Protein AF-A0A0K2RHZ0-F1 (afdb_monomer_lite)

Radius of gyration: 23.03 Å; chains: 1; bounding box: 57×72×44 Å

Secondary structure (DSSP, 8-state):
-PPPHHHHHHHIIIIIHHHHHHHTB-TTTSSB--EE-TTS-EEE--EEHHHHHHHHHHHHHHHHHHHTTSS-S-HHHHHHHHHHHHHHIIIIIBPSSS-B-SEE-TT--B---STTS-S---HHHHHHHHHHHTTSBTBSSSSSTTTTTS-------PPPPPP---------PPPPPP---PPPPP-----S----S------

Sequence (203 aa):
MSATGSEIRDQLLKGVLPWWLENGVDRENGGVFTCFSNAGRLLSNEKYTWSQGRWAWLCSRIAFDSGDGIIAENPQLWAALSIETARFIQEHAILDGSVTAYRTSAEGQALPSGPQGEIAVSVLADLFAAWAWRVQPGFPKRLAANVTSGSNQPMRFSPTPKKESRPEGSVRALPRPRRIQGRGRADAAPECGRPTPFGLRLC

Structure (mmCIF, N/CA/C/O backbone):
data_AF-A0A0K2RHZ0-F1
#
_entry.id   AF-A0A0K2RHZ0-F1
#
loop_
_atom_site.group_PDB
_atom_site.id
_atom_site.type_symbol
_atom_site.label_atom_id
_atom_site.label_alt_id
_atom_site.label_comp_id
_atom_site.label_asym_id
_atom_site.label_entity_id
_atom_site.label_seq_id
_atom_site.pdbx_PDB_ins_code
_atom_site.Cartn_x
_atom_site.Cartn_y
_atom_site.Cartn_z
_atom_site.occupancy
_atom_site.B_iso_or_equiv
_atom_site.auth_seq_id
_atom_site.auth_comp_id
_atom_site.auth_asym_id
_atom_site.auth_atom_id
_atom_site.pdbx_PDB_model_num
ATOM 1 N N . MET A 1 1 ? 9.702 27.304 -14.062 1.00 52.06 1 MET A N 1
ATOM 2 C CA . MET A 1 1 ? 10.192 26.251 -14.973 1.00 52.06 1 MET A CA 1
ATOM 3 C C . MET A 1 1 ? 9.238 25.083 -14.811 1.00 52.06 1 MET A C 1
ATOM 5 O O . MET A 1 1 ? 9.154 24.560 -13.708 1.00 52.06 1 MET A O 1
ATOM 9 N N . SER A 1 2 ? 8.425 24.787 -15.823 1.00 67.31 2 SER A N 1
ATOM 10 C CA . SER A 1 2 ? 7.530 23.623 -15.825 1.00 67.31 2 SER A CA 1
ATOM 11 C C . SER A 1 2 ? 8.330 22.395 -16.246 1.00 67.31 2 SER A C 1
ATOM 13 O O . SER A 1 2 ? 9.013 22.460 -17.266 1.00 67.31 2 SER A O 1
ATOM 15 N N . ALA A 1 3 ? 8.256 21.309 -15.478 1.00 69.75 3 ALA A N 1
ATOM 16 C CA . ALA A 1 3 ? 8.828 20.037 -15.899 1.00 69.75 3 ALA A CA 1
ATOM 17 C C . ALA A 1 3 ? 8.121 19.552 -17.176 1.00 69.75 3 ALA A C 1
ATOM 19 O O . ALA A 1 3 ? 6.901 19.677 -17.307 1.00 69.75 3 ALA A O 1
ATOM 20 N N . THR A 1 4 ? 8.885 19.031 -18.127 1.00 84.06 4 THR A N 1
ATOM 21 C CA . THR A 1 4 ? 8.356 18.387 -19.331 1.00 84.06 4 THR A CA 1
ATOM 22 C C . THR A 1 4 ? 7.719 17.038 -18.973 1.00 84.06 4 THR A C 1
ATOM 24 O O . THR A 1 4 ? 8.043 16.432 -17.950 1.00 84.06 4 THR A O 1
ATOM 27 N N . GLY A 1 5 ? 6.821 16.520 -19.819 1.00 79.88 5 GLY A N 1
ATOM 28 C CA . GLY A 1 5 ? 6.184 15.215 -19.575 1.00 79.88 5 GLY A CA 1
ATOM 29 C C . GLY A 1 5 ? 7.183 14.051 -19.449 1.00 79.88 5 GLY A C 1
ATOM 30 O O . GLY A 1 5 ? 6.950 13.123 -18.678 1.00 79.88 5 GLY A O 1
ATOM 31 N N . SER A 1 6 ? 8.324 14.138 -20.143 1.00 82.94 6 SER A N 1
ATOM 32 C CA . SER A 1 6 ? 9.428 13.172 -20.044 1.00 82.94 6 SER A CA 1
ATOM 33 C C . SER A 1 6 ? 10.090 13.191 -18.660 1.00 82.94 6 SER A C 1
ATOM 35 O O . SER A 1 6 ? 10.293 12.143 -18.051 1.00 82.94 6 SER A O 1
ATOM 37 N N . GLU A 1 7 ? 10.340 14.382 -18.108 1.00 88.44 7 GLU A N 1
ATOM 38 C CA . GLU A 1 7 ? 10.961 14.539 -16.786 1.00 88.44 7 GLU A CA 1
ATOM 39 C C . GLU A 1 7 ? 10.069 13.996 -15.662 1.00 88.44 7 GLU A C 1
ATOM 41 O O . GLU A 1 7 ? 10.569 13.366 -14.732 1.00 88.44 7 GLU A O 1
ATOM 46 N N . ILE A 1 8 ? 8.747 14.186 -15.754 1.00 91.00 8 ILE A N 1
ATOM 47 C CA . ILE A 1 8 ? 7.789 13.648 -14.772 1.00 91.00 8 ILE A CA 1
ATOM 48 C C . ILE A 1 8 ? 7.770 12.118 -14.822 1.00 91.00 8 ILE A C 1
ATOM 50 O O . ILE A 1 8 ? 7.787 11.462 -13.780 1.00 91.00 8 ILE A O 1
ATOM 54 N N . ARG A 1 9 ? 7.765 11.541 -16.029 1.00 90.50 9 ARG A N 1
ATOM 55 C CA . ARG A 1 9 ? 7.805 10.087 -16.216 1.00 90.50 9 ARG A CA 1
ATOM 56 C C . ARG A 1 9 ? 9.087 9.485 -15.643 1.00 90.50 9 ARG A C 1
ATOM 58 O O . ARG A 1 9 ? 9.023 8.486 -14.933 1.00 90.50 9 ARG A O 1
ATOM 65 N N . ASP A 1 10 ? 10.230 10.105 -15.905 1.00 93.12 10 ASP A N 1
ATOM 66 C CA . ASP A 1 10 ? 11.512 9.649 -15.373 1.00 93.12 10 ASP A CA 1
ATOM 67 C C . ASP A 1 10 ? 11.574 9.756 -13.847 1.00 93.12 10 ASP A C 1
ATOM 69 O O . ASP A 1 10 ? 12.028 8.822 -13.191 1.00 93.12 10 ASP A O 1
ATOM 73 N N . GLN A 1 11 ? 11.069 10.845 -13.260 1.00 94.38 11 GLN A N 1
ATOM 74 C CA . GLN A 1 11 ? 10.981 10.975 -11.802 1.00 94.38 11 GLN A CA 1
ATOM 75 C C . GLN A 1 11 ? 10.074 9.911 -11.180 1.00 94.38 11 GLN A C 1
ATOM 77 O O . GLN A 1 11 ? 10.406 9.373 -10.123 1.00 94.38 11 GLN A O 1
ATOM 82 N N . LEU A 1 12 ? 8.955 9.584 -11.831 1.00 94.56 12 LEU A N 1
ATOM 83 C CA . LEU A 1 12 ? 8.056 8.528 -11.378 1.00 94.56 12 LEU A CA 1
ATOM 84 C C . LEU A 1 12 ? 8.767 7.168 -11.358 1.00 94.56 12 LEU A C 1
ATOM 86 O O . LEU A 1 12 ? 8.821 6.531 -10.309 1.00 94.56 12 LEU A O 1
ATOM 90 N N . LEU A 1 13 ? 9.334 6.754 -12.496 1.00 95.19 13 LEU A N 1
ATOM 91 C CA . LEU A 1 13 ? 9.889 5.408 -12.684 1.00 95.19 13 LEU A CA 1
ATOM 92 C C . LEU A 1 13 ? 11.252 5.215 -12.007 1.00 95.19 13 LEU A C 1
ATOM 94 O O . LEU A 1 13 ? 11.556 4.135 -11.521 1.00 95.19 13 LEU A O 1
ATOM 98 N N . LYS A 1 14 ? 12.091 6.254 -11.961 1.00 95.25 14 LYS A N 1
ATOM 99 C CA . LYS A 1 14 ? 13.466 6.157 -11.435 1.00 95.25 14 LYS A CA 1
ATOM 100 C C . LYS A 1 14 ? 13.604 6.680 -10.006 1.00 95.25 14 LYS A C 1
ATOM 102 O O . LYS A 1 14 ? 14.663 6.521 -9.408 1.00 95.25 14 LYS A O 1
ATOM 107 N N . GLY A 1 15 ? 12.572 7.334 -9.470 1.00 95.44 15 GLY A N 1
ATOM 108 C CA . GLY A 1 15 ? 12.603 7.956 -8.146 1.00 95.44 15 GLY A CA 1
ATOM 109 C C . GLY A 1 15 ? 11.448 7.514 -7.260 1.00 95.44 15 GLY A C 1
ATOM 110 O O . GLY A 1 15 ? 11.661 6.829 -6.264 1.00 95.44 15 GLY A O 1
ATOM 111 N N . VAL A 1 16 ? 10.223 7.902 -7.619 1.00 96.31 16 VAL A N 1
ATOM 112 C CA . VAL A 1 16 ? 9.047 7.738 -6.752 1.00 96.31 16 VAL A CA 1
ATOM 113 C C . VAL A 1 16 ? 8.698 6.265 -6.538 1.00 96.31 16 VAL A C 1
ATOM 115 O O . VAL A 1 16 ? 8.628 5.832 -5.390 1.00 96.31 16 VAL A O 1
ATOM 118 N N . LEU A 1 17 ? 8.492 5.484 -7.604 1.00 96.88 17 LEU A N 1
ATOM 119 C CA . LEU A 1 17 ? 8.094 4.077 -7.470 1.00 96.88 17 LEU A CA 1
ATOM 120 C C . LEU A 1 17 ? 9.164 3.216 -6.777 1.00 96.88 17 LEU A C 1
ATOM 122 O O . LEU A 1 17 ? 8.798 2.511 -5.832 1.00 96.88 17 LEU A O 1
ATOM 126 N N . PRO A 1 18 ? 10.464 3.301 -7.137 1.00 97.44 18 PRO A N 1
ATOM 127 C CA . PRO A 1 18 ? 11.508 2.556 -6.434 1.00 97.44 18 PRO A CA 1
ATOM 128 C C . PRO A 1 18 ? 11.550 2.868 -4.938 1.00 97.44 18 PRO A C 1
ATOM 130 O O . PRO A 1 18 ? 11.660 1.955 -4.122 1.00 97.44 18 PRO A O 1
ATOM 133 N N . TRP A 1 19 ? 11.385 4.141 -4.563 1.00 97.88 19 TRP A N 1
ATOM 134 C CA . TRP A 1 19 ? 11.379 4.537 -3.159 1.00 97.88 19 TRP A CA 1
ATOM 135 C C . TRP A 1 19 ? 10.219 3.898 -2.381 1.00 97.88 19 TRP A C 1
ATOM 137 O O . TRP A 1 19 ? 10.432 3.393 -1.277 1.00 97.88 19 TRP A O 1
ATOM 147 N N . TRP A 1 20 ? 9.011 3.864 -2.957 1.00 98.19 20 TRP A N 1
ATOM 148 C CA . TRP A 1 20 ? 7.852 3.221 -2.327 1.00 98.19 20 TRP A CA 1
ATOM 149 C C . TRP A 1 20 ? 7.999 1.699 -2.232 1.00 98.19 20 TRP A C 1
ATOM 151 O O . TRP A 1 20 ? 7.619 1.123 -1.213 1.00 98.19 20 TRP A O 1
ATOM 161 N N . LEU A 1 21 ? 8.582 1.048 -3.242 1.00 97.69 21 LEU A N 1
ATOM 162 C CA . LEU A 1 21 ? 8.891 -0.384 -3.187 1.00 97.69 21 LEU A CA 1
ATOM 163 C C . LEU A 1 21 ? 9.903 -0.709 -2.083 1.00 97.69 21 LEU A C 1
ATOM 165 O O . LEU A 1 21 ? 9.783 -1.735 -1.415 1.00 97.69 21 LEU A O 1
ATOM 169 N N . GLU A 1 22 ? 10.910 0.139 -1.892 1.00 97.31 22 GLU A N 1
ATOM 170 C CA . GLU A 1 22 ? 11.944 -0.073 -0.881 1.00 97.31 22 GLU A CA 1
ATOM 171 C C . GLU A 1 22 ? 11.426 0.196 0.537 1.00 97.31 22 GLU A C 1
ATOM 173 O O . GLU A 1 22 ? 11.639 -0.629 1.424 1.00 97.31 22 GLU A O 1
ATOM 178 N N . ASN A 1 23 ? 10.712 1.308 0.737 1.00 97.62 23 ASN A N 1
ATOM 179 C CA . ASN A 1 23 ? 10.401 1.831 2.071 1.00 97.62 23 ASN A CA 1
ATOM 180 C C . ASN A 1 23 ? 8.947 1.612 2.499 1.00 97.62 23 ASN A C 1
ATOM 182 O O . ASN A 1 23 ? 8.682 1.431 3.683 1.00 97.62 23 ASN A O 1
ATOM 186 N N . GLY A 1 24 ? 8.000 1.682 1.561 1.00 97.44 24 GLY A N 1
ATOM 187 C CA . GLY A 1 24 ? 6.572 1.715 1.871 1.00 97.44 24 GLY A CA 1
ATOM 188 C C . GLY A 1 24 ? 5.937 0.340 2.034 1.00 97.44 24 GLY 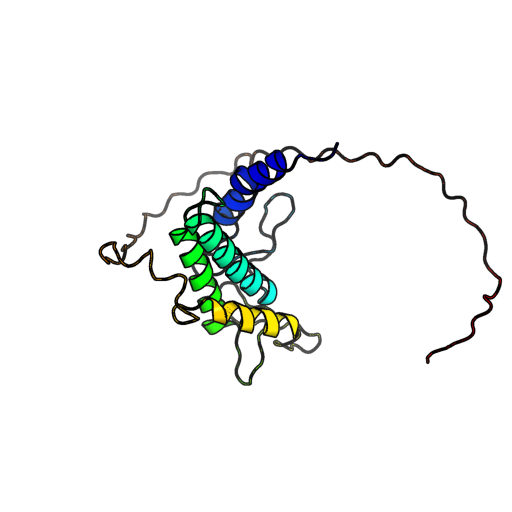A C 1
ATOM 189 O O . GLY A 1 24 ? 5.047 0.187 2.861 1.00 97.44 24 GLY A O 1
ATOM 190 N N . VAL A 1 25 ? 6.359 -0.654 1.253 1.00 98.19 25 VAL A N 1
ATOM 191 C CA . VAL A 1 25 ? 5.743 -1.990 1.266 1.00 98.19 25 VAL A CA 1
ATOM 192 C C . VAL A 1 25 ? 6.013 -2.703 2.590 1.00 98.19 25 VAL A C 1
ATOM 194 O O . VAL A 1 25 ? 7.169 -2.944 2.943 1.00 98.19 25 VAL A O 1
ATOM 197 N N . ASP A 1 26 ? 4.944 -3.116 3.273 1.00 98.06 26 ASP A N 1
ATOM 198 C CA . ASP A 1 26 ? 5.049 -4.028 4.407 1.00 98.06 26 ASP A CA 1
ATOM 199 C C . ASP A 1 26 ? 5.103 -5.467 3.886 1.00 98.06 26 ASP A C 1
ATOM 201 O O . ASP A 1 26 ? 4.092 -6.052 3.503 1.00 98.06 26 ASP A O 1
ATOM 205 N N . ARG A 1 27 ? 6.312 -6.030 3.851 1.00 95.56 27 ARG A N 1
ATOM 206 C CA . ARG A 1 27 ? 6.555 -7.404 3.386 1.00 95.56 27 ARG A CA 1
ATOM 207 C C . ARG A 1 27 ? 6.249 -8.466 4.441 1.00 95.56 27 ARG A C 1
ATOM 209 O O . ARG A 1 27 ? 6.262 -9.645 4.108 1.00 95.56 27 ARG A O 1
ATOM 216 N N . GLU A 1 28 ? 6.047 -8.068 5.693 1.00 96.31 28 GLU A N 1
ATOM 217 C CA . GLU A 1 28 ? 5.793 -8.988 6.800 1.00 96.31 28 GLU A CA 1
ATOM 218 C C . GLU A 1 28 ? 4.298 -9.266 6.934 1.00 96.31 28 GLU A C 1
ATOM 220 O O . GLU A 1 28 ? 3.889 -10.424 6.920 1.00 96.31 28 GLU A O 1
ATOM 225 N N . ASN A 1 29 ? 3.484 -8.208 6.983 1.00 96.88 29 ASN A N 1
ATOM 226 C CA . ASN A 1 29 ? 2.036 -8.329 7.182 1.00 96.88 29 ASN A CA 1
ATOM 227 C C . ASN A 1 29 ? 1.219 -8.036 5.912 1.00 96.88 29 ASN A C 1
ATOM 229 O O . ASN A 1 29 ? 0.002 -8.185 5.917 1.00 96.88 29 ASN A O 1
ATOM 233 N N . GLY A 1 30 ? 1.854 -7.584 4.827 1.00 95.62 30 GLY A N 1
ATOM 234 C CA . GLY A 1 30 ? 1.161 -7.113 3.629 1.00 95.62 30 GLY A CA 1
ATOM 235 C C . GLY A 1 30 ? 0.640 -5.677 3.756 1.00 95.62 30 GLY A C 1
ATOM 236 O O . GLY A 1 30 ? 0.549 -5.092 4.840 1.00 95.62 30 GLY A O 1
ATOM 237 N N . GLY A 1 31 ? 0.292 -5.082 2.615 1.00 97.00 31 GLY A N 1
ATOM 238 C CA . GLY A 1 31 ? -0.117 -3.681 2.530 1.00 97.00 31 GLY A CA 1
ATOM 239 C C . GLY A 1 31 ? 1.058 -2.701 2.464 1.00 97.00 31 GLY A C 1
ATOM 240 O O . GLY A 1 31 ? 2.168 -3.039 2.048 1.00 97.00 31 GLY A O 1
ATOM 241 N N . VAL A 1 32 ? 0.797 -1.445 2.826 1.00 98.50 32 VAL A N 1
ATOM 242 C CA . VAL A 1 32 ? 1.753 -0.338 2.693 1.00 98.50 32 VAL A CA 1
ATOM 243 C C . VAL A 1 32 ? 1.722 0.583 3.911 1.00 98.50 32 VAL A C 1
ATOM 245 O O . VAL A 1 32 ? 0.660 0.961 4.406 1.00 98.50 32 VAL A O 1
ATOM 248 N N . PHE A 1 33 ? 2.885 1.010 4.381 1.00 98.50 33 PHE A N 1
ATOM 249 C CA . PHE A 1 33 ? 3.003 2.125 5.309 1.00 98.50 33 PHE A CA 1
ATOM 250 C C . PHE A 1 33 ? 2.943 3.433 4.537 1.00 98.50 33 PHE A C 1
ATOM 252 O O . PHE A 1 33 ? 3.604 3.576 3.519 1.00 98.50 33 PHE A O 1
ATOM 259 N N . THR A 1 34 ? 2.166 4.409 5.004 1.00 97.56 34 THR A N 1
ATOM 260 C CA . THR A 1 34 ? 2.024 5.695 4.291 1.00 97.56 34 THR A CA 1
ATOM 261 C C . THR A 1 34 ? 2.460 6.906 5.099 1.00 97.56 34 THR A C 1
ATOM 263 O O . THR A 1 34 ? 2.624 7.990 4.544 1.00 97.56 34 THR A O 1
ATOM 266 N N . CYS A 1 35 ? 2.641 6.755 6.408 1.00 97.19 35 CYS A N 1
ATOM 267 C CA . CYS A 1 35 ? 2.936 7.865 7.305 1.00 97.19 35 CYS A CA 1
ATOM 268 C C . CYS A 1 35 ? 4.438 8.156 7.335 1.00 97.19 35 CYS A C 1
ATOM 270 O O . CYS A 1 35 ? 5.102 7.916 8.338 1.00 97.19 35 CYS A O 1
ATOM 272 N N . PHE A 1 36 ? 4.971 8.692 6.239 1.00 97.94 36 PHE A N 1
ATOM 273 C CA . PHE A 1 36 ? 6.356 9.149 6.156 1.00 97.94 36 PHE A CA 1
ATOM 274 C C . PHE A 1 36 ? 6.463 10.666 6.274 1.00 97.94 36 PHE A C 1
ATOM 276 O O . PHE A 1 36 ? 5.633 11.421 5.773 1.00 97.94 36 PHE A O 1
ATOM 283 N N . SER A 1 37 ? 7.537 11.121 6.909 1.00 96.94 37 SER A N 1
ATOM 284 C CA . SER A 1 37 ? 7.971 12.513 6.801 1.00 96.94 37 SER A CA 1
ATOM 285 C C . SER A 1 37 ? 8.546 12.804 5.410 1.00 96.94 37 SER A C 1
ATOM 287 O O . SER A 1 37 ? 9.012 11.904 4.715 1.00 96.94 37 SER A O 1
ATOM 289 N N . ASN A 1 38 ? 8.649 14.086 5.049 1.00 94.25 38 ASN A N 1
ATOM 290 C CA . ASN A 1 38 ? 9.320 14.511 3.810 1.00 94.25 38 ASN A CA 1
ATOM 291 C C . ASN A 1 38 ? 10.825 14.177 3.772 1.00 94.25 38 ASN A C 1
ATOM 293 O O . ASN A 1 38 ? 11.447 14.281 2.719 1.00 94.25 38 ASN A O 1
ATOM 297 N N . ALA A 1 39 ? 11.418 13.798 4.909 1.00 95.3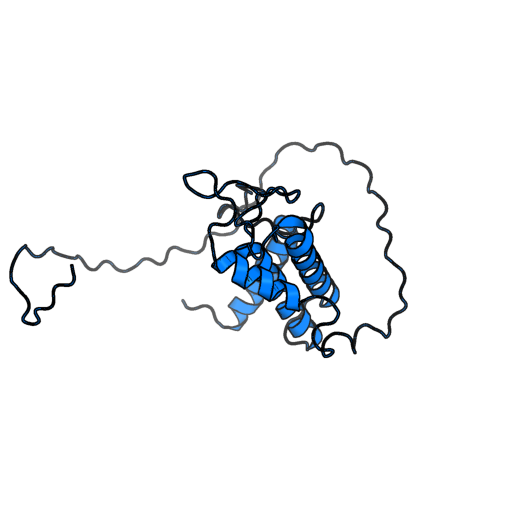8 39 ALA A N 1
ATOM 298 C CA . ALA A 1 39 ? 12.787 13.290 4.986 1.00 95.38 39 ALA A CA 1
ATOM 299 C C . ALA A 1 39 ? 12.871 11.762 4.783 1.00 95.38 39 ALA A C 1
ATOM 301 O O . ALA A 1 39 ? 13.954 11.198 4.889 1.00 95.38 39 ALA A O 1
ATOM 302 N N . GLY A 1 40 ? 11.744 11.087 4.538 1.00 94.31 40 GLY A N 1
ATOM 303 C CA . GLY A 1 40 ? 11.667 9.637 4.350 1.00 94.31 40 GLY A CA 1
ATOM 304 C C . GLY A 1 40 ? 11.610 8.821 5.644 1.00 94.31 40 GLY A C 1
ATOM 305 O O . GLY A 1 40 ? 11.543 7.600 5.591 1.00 94.31 40 GLY A O 1
ATOM 306 N N . ARG A 1 41 ? 11.601 9.460 6.822 1.00 96.69 41 ARG A N 1
ATOM 307 C CA . ARG A 1 41 ? 11.449 8.762 8.111 1.00 96.69 41 ARG A CA 1
ATOM 308 C C . ARG A 1 41 ? 10.002 8.312 8.323 1.00 96.69 41 ARG A C 1
ATOM 310 O O . ARG A 1 41 ? 9.110 9.159 8.236 1.00 96.69 41 ARG A O 1
ATOM 317 N N . LEU A 1 42 ? 9.797 7.039 8.668 1.00 97.31 42 LEU A N 1
ATOM 318 C CA . LEU A 1 42 ? 8.502 6.491 9.081 1.00 97.31 42 LEU A CA 1
ATOM 319 C C . LEU A 1 42 ? 8.065 7.107 10.420 1.00 97.31 42 LEU A C 1
ATOM 321 O O . LEU A 1 42 ? 8.825 7.115 11.388 1.00 97.31 42 LEU A O 1
ATOM 325 N N . LEU A 1 43 ? 6.855 7.658 10.451 1.00 97.81 43 LEU A N 1
ATOM 326 C CA . LEU A 1 43 ? 6.251 8.317 11.612 1.00 97.81 43 LEU A CA 1
ATOM 327 C C . LEU A 1 43 ? 5.252 7.410 12.338 1.00 97.81 43 LEU A C 1
ATOM 329 O O . LEU A 1 43 ? 5.110 7.523 13.549 1.00 97.81 43 LEU A O 1
ATOM 333 N N . SER A 1 44 ? 4.565 6.534 11.605 1.00 97.62 44 SER A N 1
ATOM 334 C CA . SER A 1 44 ? 3.639 5.533 12.143 1.00 97.62 44 SER A CA 1
ATOM 335 C C . SER A 1 44 ? 3.575 4.339 11.192 1.00 97.62 44 SER A C 1
ATOM 337 O O . SER A 1 44 ? 3.587 4.528 9.975 1.00 97.62 44 SER A O 1
ATOM 339 N N . ASN A 1 45 ? 3.507 3.130 11.746 1.00 97.75 45 ASN A N 1
ATOM 340 C CA . ASN A 1 45 ? 3.297 1.881 11.009 1.00 97.75 45 ASN A CA 1
ATOM 341 C C . ASN A 1 45 ? 1.810 1.481 10.933 1.00 97.75 45 ASN A C 1
ATOM 343 O O . ASN A 1 45 ? 1.477 0.426 10.401 1.00 97.75 45 ASN A O 1
ATOM 347 N N . GLU A 1 46 ? 0.906 2.303 11.459 1.00 98.19 46 GLU A N 1
ATOM 348 C CA . GLU A 1 46 ? -0.527 2.060 11.342 1.00 98.19 46 GLU A CA 1
ATOM 349 C C . GLU A 1 46 ? -0.984 2.148 9.883 1.00 98.19 46 GLU A C 1
ATOM 351 O O . GLU A 1 46 ? -0.479 2.941 9.076 1.00 98.19 46 GLU A O 1
ATOM 356 N N . LYS A 1 47 ? -1.998 1.354 9.550 1.00 98.31 47 LYS A N 1
ATOM 357 C CA . LYS A 1 47 ? -2.505 1.221 8.189 1.00 98.31 47 LYS A CA 1
ATOM 358 C C . LYS A 1 47 ? -3.893 1.811 8.093 1.00 98.31 47 LYS A C 1
ATOM 360 O O . LYS A 1 47 ? -4.853 1.316 8.669 1.00 98.31 47 LYS A O 1
ATOM 365 N N . TYR A 1 48 ? -3.995 2.886 7.327 1.00 97.81 48 TYR A N 1
ATOM 366 C CA . TYR A 1 48 ? -5.268 3.522 7.027 1.00 97.81 48 TYR A CA 1
ATOM 367 C C . TYR A 1 48 ? -5.921 2.843 5.828 1.00 97.81 48 TYR A C 1
ATOM 369 O O . TYR A 1 48 ? -5.323 2.795 4.751 1.00 97.81 48 TYR A O 1
ATOM 377 N N . THR A 1 49 ? -7.156 2.371 5.978 1.00 97.19 49 THR A N 1
ATOM 378 C CA . THR A 1 49 ? -7.798 1.512 4.972 1.00 97.19 49 THR A CA 1
ATOM 379 C C . THR A 1 49 ? -7.981 2.197 3.621 1.00 97.19 49 THR A C 1
ATOM 381 O O . THR A 1 49 ? -7.717 1.605 2.576 1.00 97.19 49 THR A O 1
ATOM 384 N N . TRP A 1 50 ? -8.343 3.482 3.616 1.00 96.19 50 TRP A N 1
ATOM 385 C CA . TRP A 1 50 ? -8.441 4.269 2.382 1.00 96.19 50 TRP A CA 1
ATOM 386 C C . TRP A 1 50 ? -7.099 4.364 1.637 1.00 96.19 50 TRP A C 1
ATOM 388 O O . TRP A 1 50 ? -7.064 4.271 0.409 1.00 96.19 50 TRP A O 1
ATOM 398 N N . SER A 1 51 ? -5.986 4.492 2.365 1.00 97.50 51 SER A N 1
ATOM 399 C CA . SER A 1 51 ? -4.641 4.462 1.788 1.00 97.50 51 SER A CA 1
ATOM 400 C C . SER A 1 51 ? -4.291 3.077 1.244 1.00 97.50 51 SER A C 1
ATOM 402 O O . SER A 1 51 ? -3.765 2.988 0.136 1.00 97.50 51 SER A O 1
ATOM 404 N N . GLN A 1 52 ? -4.641 2.006 1.968 1.00 98.00 52 GLN A N 1
ATOM 405 C CA . GLN A 1 52 ? -4.424 0.632 1.503 1.00 98.00 52 GLN A CA 1
ATOM 406 C C . GLN A 1 52 ? -5.168 0.367 0.192 1.00 98.00 52 GLN A C 1
ATOM 408 O O . GLN A 1 52 ? -4.575 -0.106 -0.772 1.00 98.00 52 GLN A O 1
ATOM 413 N N . GLY A 1 53 ? -6.452 0.727 0.104 1.00 96.94 53 GLY A N 1
ATOM 414 C CA . GLY A 1 53 ? -7.226 0.467 -1.111 1.00 96.94 53 GLY A CA 1
ATOM 415 C C . GLY A 1 53 ? -6.738 1.275 -2.318 1.00 96.94 53 GLY A C 1
ATOM 416 O O . GLY A 1 53 ? -6.722 0.766 -3.441 1.00 96.94 53 GLY A O 1
ATOM 417 N N . ARG A 1 54 ? -6.247 2.504 -2.100 1.00 97.12 54 ARG A N 1
ATOM 418 C CA . ARG A 1 54 ? -5.571 3.292 -3.147 1.00 97.12 54 ARG A CA 1
ATOM 419 C C . ARG A 1 54 ? -4.275 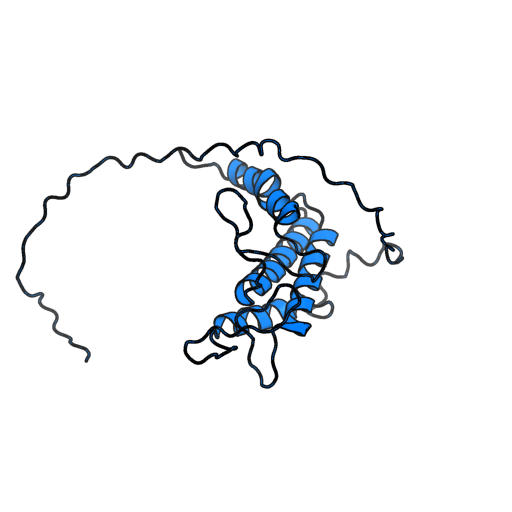2.643 -3.611 1.00 97.12 54 ARG A C 1
ATOM 421 O O . ARG A 1 54 ? -4.014 2.638 -4.811 1.00 97.12 54 ARG A O 1
ATOM 428 N N . TRP A 1 55 ? -3.487 2.104 -2.687 1.00 97.81 55 TRP A N 1
ATOM 429 C CA . TRP A 1 55 ? -2.258 1.389 -3.013 1.00 97.81 55 TRP A CA 1
ATOM 430 C C . TRP A 1 55 ? -2.545 0.119 -3.810 1.00 97.81 55 TRP A C 1
ATOM 432 O O . TRP A 1 55 ? -1.994 -0.043 -4.895 1.00 97.81 55 TRP A O 1
ATOM 442 N N . ALA A 1 56 ? -3.497 -0.705 -3.359 1.00 96.94 56 ALA A N 1
ATOM 443 C CA . ALA A 1 56 ? -3.939 -1.886 -4.095 1.00 96.94 56 ALA A CA 1
ATOM 444 C C . ALA A 1 56 ? -4.334 -1.526 -5.536 1.00 96.94 56 ALA A C 1
ATOM 446 O O . ALA A 1 56 ? -3.831 -2.123 -6.490 1.00 96.94 56 ALA A O 1
ATOM 447 N N . TRP A 1 57 ? -5.166 -0.496 -5.717 1.00 95.75 57 TRP A N 1
ATOM 448 C CA . TRP A 1 57 ? -5.554 -0.034 -7.048 1.00 95.75 57 TRP A CA 1
ATOM 449 C C . TRP A 1 57 ? -4.370 0.486 -7.873 1.00 95.75 57 TRP A C 1
ATOM 451 O O . TRP A 1 57 ? -4.227 0.098 -9.033 1.00 95.75 57 TRP A O 1
ATOM 461 N N . LEU A 1 58 ? -3.504 1.323 -7.299 1.00 96.81 58 LEU A N 1
ATOM 462 C CA . LEU A 1 58 ? -2.336 1.864 -7.993 1.00 96.81 58 LEU A CA 1
ATOM 463 C C . LEU A 1 58 ? -1.422 0.737 -8.486 1.00 96.81 58 LEU A C 1
ATOM 465 O O . LEU A 1 58 ? -1.048 0.727 -9.656 1.00 96.81 58 LEU A O 1
ATOM 469 N N . CYS A 1 59 ? -1.135 -0.247 -7.635 1.00 96.88 59 CYS A N 1
ATOM 470 C CA . CYS A 1 59 ? -0.350 -1.420 -8.001 1.00 96.88 59 CYS A CA 1
ATOM 471 C C . CYS A 1 59 ? -1.010 -2.211 -9.141 1.00 96.88 59 CYS A C 1
ATOM 473 O O . CYS A 1 59 ? -0.327 -2.587 -10.091 1.00 96.88 59 CYS A O 1
ATOM 475 N N . SER A 1 60 ? -2.339 -2.388 -9.116 1.00 95.25 60 SER A N 1
ATOM 476 C CA . SER A 1 60 ? -3.071 -3.052 -10.210 1.00 95.25 60 SER A CA 1
ATOM 477 C C . SER A 1 60 ? -2.939 -2.293 -11.535 1.00 95.25 60 SER A C 1
ATOM 479 O O . SER A 1 60 ? -2.754 -2.894 -12.594 1.00 95.25 60 SER A O 1
ATOM 481 N N . ARG A 1 61 ? -2.985 -0.956 -11.477 1.00 95.19 61 ARG A N 1
ATOM 482 C CA . ARG A 1 61 ? -2.888 -0.088 -12.648 1.00 95.19 61 ARG A CA 1
ATOM 483 C C . ARG A 1 61 ? -1.480 -0.104 -13.233 1.00 95.19 61 ARG A C 1
ATOM 485 O O . ARG A 1 61 ? -1.351 -0.238 -14.445 1.00 95.19 61 ARG A O 1
ATOM 492 N N . ILE A 1 62 ? -0.455 -0.033 -12.382 1.00 95.75 62 ILE A N 1
ATOM 493 C CA . ILE A 1 62 ? 0.954 -0.158 -12.772 1.00 95.75 62 ILE A CA 1
ATOM 494 C C . ILE A 1 62 ? 1.201 -1.531 -13.401 1.00 95.75 62 ILE A C 1
ATOM 496 O O . ILE A 1 62 ? 1.799 -1.607 -14.469 1.00 95.75 62 ILE A O 1
ATOM 500 N N . ALA A 1 63 ? 0.699 -2.610 -12.796 1.00 95.44 63 ALA A N 1
ATOM 501 C CA . ALA A 1 63 ? 0.833 -3.955 -13.348 1.00 95.44 63 ALA A CA 1
ATOM 502 C C . ALA A 1 63 ? 0.223 -4.061 -14.753 1.00 95.44 63 ALA A C 1
ATOM 504 O O . ALA A 1 63 ? 0.860 -4.586 -15.664 1.00 95.44 63 ALA A O 1
ATOM 505 N N . PHE A 1 64 ? -0.977 -3.509 -14.945 1.00 93.38 64 PHE A N 1
ATOM 506 C CA . PHE A 1 64 ? -1.631 -3.466 -16.250 1.00 93.38 64 PHE A CA 1
ATOM 507 C C . PHE A 1 64 ? -0.831 -2.642 -17.270 1.00 93.38 64 PHE A C 1
ATOM 509 O O . PHE A 1 64 ? -0.532 -3.134 -18.352 1.00 93.38 64 PHE A O 1
ATOM 516 N N . ASP A 1 65 ? -0.415 -1.423 -16.910 1.00 94.19 65 ASP A N 1
ATOM 517 C CA . ASP A 1 65 ? 0.383 -0.560 -17.794 1.00 94.19 65 ASP A CA 1
ATOM 518 C C . ASP A 1 65 ? 1.740 -1.173 -18.150 1.00 94.19 65 ASP A C 1
ATOM 520 O O . ASP A 1 65 ? 2.257 -0.950 -19.242 1.00 94.19 65 ASP A O 1
ATOM 524 N N . SER A 1 66 ? 2.317 -1.958 -17.245 1.00 93.62 66 SER A N 1
ATOM 525 C CA . SER A 1 66 ? 3.565 -2.683 -17.485 1.00 93.62 66 SER A CA 1
ATOM 526 C C . SER A 1 66 ? 3.351 -3.853 -18.441 1.00 93.62 66 SER A C 1
ATOM 528 O O . SER A 1 66 ? 4.152 -4.065 -19.347 1.00 93.62 66 SER A O 1
ATOM 530 N N . GLY A 1 67 ? 2.245 -4.586 -18.274 1.00 90.38 67 GLY A N 1
ATOM 531 C CA . GLY A 1 67 ? 1.847 -5.674 -19.169 1.00 90.38 67 GLY A CA 1
ATOM 532 C C . GLY A 1 67 ? 1.578 -5.206 -20.602 1.00 90.38 67 GLY A C 1
ATOM 533 O O . GLY A 1 67 ? 1.928 -5.913 -21.542 1.00 90.38 67 GLY A O 1
ATOM 534 N N . ASP A 1 68 ? 1.038 -3.996 -20.759 1.00 92.38 68 ASP A N 1
ATOM 535 C CA . ASP A 1 68 ? 0.786 -3.357 -22.058 1.00 92.38 68 ASP A CA 1
ATOM 536 C C . ASP A 1 68 ? 2.011 -2.590 -22.609 1.00 92.38 68 ASP A C 1
ATOM 538 O O . ASP A 1 68 ? 1.937 -1.964 -23.667 1.00 92.38 68 ASP A O 1
ATOM 542 N N . GLY A 1 69 ? 3.150 -2.604 -21.904 1.00 91.56 69 GLY A N 1
ATOM 543 C CA . GLY A 1 69 ? 4.380 -1.914 -22.316 1.00 91.56 69 GLY A CA 1
ATOM 544 C C . GLY A 1 69 ? 4.320 -0.381 -22.229 1.00 91.56 69 GLY A C 1
ATOM 545 O O . GLY A 1 69 ? 5.215 0.306 -22.723 1.00 91.56 69 GLY A O 1
ATOM 546 N N . ILE A 1 70 ? 3.289 0.179 -21.587 1.00 92.12 70 ILE A N 1
ATOM 547 C CA . ILE A 1 70 ? 3.113 1.624 -21.381 1.00 92.12 70 ILE A CA 1
ATOM 548 C C . ILE A 1 70 ? 4.158 2.156 -20.401 1.00 92.12 70 ILE A C 1
ATOM 550 O O . ILE A 1 70 ? 4.624 3.288 -20.563 1.00 92.12 70 ILE A O 1
ATOM 554 N N . ILE A 1 71 ? 4.554 1.367 -19.400 1.00 92.44 71 ILE A N 1
ATOM 555 C CA . ILE A 1 71 ? 5.638 1.676 -18.457 1.00 92.44 71 ILE A CA 1
ATOM 556 C C . ILE A 1 71 ? 6.609 0.498 -18.343 1.00 92.44 71 ILE A C 1
ATOM 558 O O . ILE A 1 71 ? 6.222 -0.656 -18.486 1.00 92.44 71 ILE A O 1
ATOM 562 N N . ALA A 1 72 ? 7.885 0.798 -18.103 1.00 93.25 72 ALA A N 1
ATOM 563 C CA . ALA A 1 72 ? 8.945 -0.204 -18.011 1.00 93.25 72 ALA A CA 1
ATOM 564 C C . ALA A 1 72 ? 9.134 -0.656 -16.554 1.00 93.25 72 ALA A C 1
ATOM 566 O O . ALA A 1 72 ? 10.084 -0.253 -15.892 1.00 93.25 72 ALA A O 1
ATOM 567 N N . GLU A 1 73 ? 8.197 -1.459 -16.063 1.00 95.56 73 GLU A N 1
ATOM 568 C CA . GLU A 1 73 ? 8.143 -1.987 -14.694 1.00 95.56 73 GLU A CA 1
ATOM 569 C C . GLU A 1 73 ? 7.867 -3.502 -14.720 1.00 95.56 73 GLU A C 1
ATOM 571 O O . GLU A 1 73 ? 7.597 -4.072 -15.777 1.00 95.56 73 GLU A O 1
ATOM 576 N N . ASN A 1 74 ? 7.950 -4.182 -13.570 1.00 95.50 74 ASN A N 1
ATOM 577 C CA . ASN A 1 74 ? 7.675 -5.622 -13.476 1.00 95.50 74 ASN A CA 1
ATOM 578 C C . ASN A 1 74 ? 6.173 -5.886 -13.211 1.00 95.50 74 ASN A C 1
ATOM 580 O O . ASN A 1 74 ? 5.731 -5.721 -12.069 1.00 95.50 74 ASN A O 1
ATOM 584 N N . PRO A 1 75 ? 5.377 -6.338 -14.202 1.00 94.19 75 PRO A N 1
ATOM 585 C CA . PRO A 1 75 ? 3.936 -6.507 -14.019 1.00 94.19 75 PRO A CA 1
ATOM 586 C C . PRO A 1 75 ? 3.577 -7.537 -12.942 1.00 94.19 75 PRO A C 1
ATOM 588 O O . PRO A 1 75 ? 2.602 -7.343 -12.218 1.00 94.19 75 PRO A O 1
ATOM 591 N N . GLN A 1 76 ? 4.357 -8.613 -12.796 1.00 95.44 76 GLN A N 1
ATOM 592 C CA . GLN A 1 76 ? 4.084 -9.666 -11.814 1.00 95.44 76 GLN A CA 1
ATOM 593 C C . GLN A 1 76 ? 4.308 -9.177 -10.381 1.00 95.44 76 GLN A C 1
ATOM 595 O O . GLN A 1 76 ? 3.494 -9.471 -9.508 1.00 95.44 76 GLN A O 1
ATOM 600 N N . LEU A 1 77 ? 5.369 -8.397 -10.147 1.00 96.00 77 LEU A N 1
ATOM 601 C CA . LEU A 1 77 ? 5.640 -7.784 -8.843 1.00 96.00 77 LEU A CA 1
ATOM 602 C C . LEU A 1 77 ? 4.481 -6.878 -8.418 1.00 96.00 77 LEU A C 1
ATOM 604 O O . LEU A 1 77 ? 3.944 -7.014 -7.322 1.00 96.00 77 LEU A O 1
ATOM 608 N N . TRP A 1 78 ? 4.074 -5.967 -9.300 1.00 96.31 78 TRP A N 1
ATOM 609 C CA . TRP A 1 78 ? 3.018 -5.008 -8.993 1.00 96.31 78 TRP A CA 1
ATOM 610 C C . TRP A 1 78 ? 1.652 -5.684 -8.823 1.00 96.31 78 TRP A C 1
ATOM 612 O O . TRP A 1 78 ? 0.887 -5.303 -7.937 1.00 96.31 78 TRP A O 1
ATOM 622 N N . ALA A 1 79 ? 1.361 -6.736 -9.593 1.00 95.06 79 ALA A N 1
ATOM 623 C CA . ALA A 1 79 ? 0.158 -7.540 -9.396 1.00 95.06 79 ALA A CA 1
ATOM 624 C C . ALA A 1 79 ? 0.160 -8.252 -8.031 1.00 95.06 79 ALA A C 1
ATOM 626 O O . ALA A 1 79 ? -0.867 -8.259 -7.353 1.00 95.06 79 ALA A O 1
ATOM 627 N N . ALA A 1 80 ? 1.302 -8.800 -7.601 1.00 95.06 80 ALA A N 1
ATOM 628 C CA . ALA A 1 80 ? 1.428 -9.448 -6.297 1.00 95.06 80 ALA A CA 1
ATOM 629 C C . ALA A 1 80 ? 1.155 -8.465 -5.148 1.00 95.06 80 ALA A C 1
ATOM 631 O O . ALA A 1 80 ? 0.276 -8.727 -4.332 1.00 95.06 80 ALA A O 1
ATOM 632 N N . LEU A 1 81 ? 1.794 -7.288 -5.157 1.00 96.69 81 LEU A N 1
ATOM 633 C CA . LEU A 1 81 ? 1.572 -6.241 -4.145 1.00 96.69 81 LEU A CA 1
ATOM 634 C C . LEU A 1 81 ? 0.108 -5.796 -4.072 1.00 96.69 81 LEU A C 1
ATOM 636 O O . LEU A 1 81 ? -0.437 -5.546 -2.994 1.00 96.69 81 LEU A O 1
ATOM 640 N N . SER A 1 82 ? -0.536 -5.703 -5.235 1.00 96.19 82 SER A N 1
ATOM 641 C CA . SER A 1 82 ? -1.947 -5.358 -5.356 1.00 96.19 82 SER A CA 1
ATOM 642 C C . SER A 1 82 ? -2.845 -6.396 -4.669 1.00 96.19 82 SER A C 1
ATOM 644 O O . SER A 1 82 ? -3.699 -6.034 -3.857 1.00 96.19 82 SER A O 1
ATOM 646 N N . ILE A 1 83 ? -2.605 -7.685 -4.937 1.00 94.81 83 ILE A N 1
ATOM 647 C CA . ILE A 1 83 ? -3.344 -8.813 -4.349 1.00 94.81 83 ILE A CA 1
ATOM 648 C C . ILE A 1 83 ? -3.075 -8.929 -2.845 1.00 94.81 83 ILE A C 1
ATOM 650 O O . ILE A 1 83 ? -4.017 -9.093 -2.076 1.00 94.81 83 ILE A O 1
ATOM 654 N N . GLU A 1 84 ? -1.819 -8.821 -2.413 1.00 95.31 84 GLU A N 1
ATOM 655 C CA . GLU A 1 84 ? -1.426 -8.872 -0.997 1.00 95.31 84 GLU A CA 1
ATOM 656 C C . GLU A 1 84 ? -2.096 -7.757 -0.192 1.00 95.31 84 GLU A C 1
ATOM 658 O O . GLU A 1 84 ? -2.670 -8.006 0.864 1.00 95.31 84 GLU A O 1
ATOM 663 N N . THR A 1 85 ? -2.118 -6.535 -0.728 1.00 97.06 85 THR A N 1
ATOM 664 C CA . THR A 1 85 ? -2.798 -5.407 -0.075 1.00 97.06 85 THR A CA 1
ATOM 665 C C . THR A 1 85 ? -4.313 -5.612 -0.025 1.00 97.06 85 THR A C 1
ATOM 667 O O . THR A 1 85 ? -4.943 -5.317 0.989 1.00 97.06 85 THR A O 1
ATOM 670 N N . ALA A 1 86 ? -4.920 -6.132 -1.096 1.00 95.25 86 ALA A N 1
ATOM 671 C CA . ALA A 1 86 ? -6.350 -6.433 -1.109 1.00 95.25 86 ALA A CA 1
ATOM 672 C C . ALA A 1 86 ? -6.720 -7.535 -0.101 1.00 95.25 86 ALA A C 1
ATOM 674 O O . ALA A 1 86 ? -7.762 -7.435 0.545 1.00 95.25 86 ALA A O 1
ATOM 675 N N . ARG A 1 87 ? -5.861 -8.551 0.068 1.00 94.88 87 ARG A N 1
ATOM 676 C CA . ARG A 1 87 ? -6.013 -9.581 1.108 1.00 94.88 87 ARG A CA 1
ATOM 677 C C . ARG A 1 87 ? -5.903 -8.993 2.507 1.00 94.88 87 ARG A C 1
ATOM 679 O O . ARG A 1 87 ? -6.793 -9.240 3.307 1.00 94.88 87 ARG A O 1
ATOM 686 N N . PHE A 1 88 ? -4.913 -8.135 2.764 1.00 96.38 88 PHE A N 1
ATOM 687 C CA . PHE A 1 88 ? -4.791 -7.446 4.052 1.00 96.38 88 PHE A CA 1
ATOM 688 C C . PHE A 1 88 ? -6.083 -6.697 4.422 1.00 96.38 88 PHE A C 1
ATOM 690 O O . PHE A 1 88 ? -6.595 -6.828 5.529 1.00 96.38 88 PHE A O 1
ATOM 697 N N . ILE A 1 89 ? -6.661 -5.943 3.480 1.00 95.44 89 ILE A N 1
ATOM 698 C CA . ILE A 1 89 ? -7.933 -5.235 3.703 1.00 95.44 89 ILE A CA 1
ATOM 699 C C . ILE A 1 89 ? -9.066 -6.221 4.009 1.00 95.44 89 ILE A C 1
ATOM 701 O O . ILE A 1 89 ? -9.834 -5.997 4.942 1.00 95.44 89 ILE A O 1
ATOM 705 N N . GLN A 1 90 ? -9.179 -7.294 3.224 1.00 92.50 90 GLN A N 1
ATOM 706 C CA . GLN A 1 90 ? -10.211 -8.314 3.395 1.00 92.50 90 GLN A CA 1
ATOM 707 C C . GLN A 1 90 ? -10.130 -9.004 4.761 1.00 92.50 90 GLN A C 1
ATOM 709 O O . GLN A 1 90 ? -11.165 -9.249 5.370 1.00 92.50 90 GLN A O 1
ATOM 714 N N . GLU A 1 91 ? -8.924 -9.334 5.211 1.00 93.06 91 GLU A N 1
ATOM 715 C CA . GLU A 1 91 ? -8.695 -10.111 6.431 1.00 93.06 91 GLU A CA 1
ATOM 716 C C . GLU A 1 91 ? -8.764 -9.251 7.699 1.00 93.06 91 GLU A C 1
ATOM 718 O O . GLU A 1 91 ? -9.137 -9.760 8.754 1.00 93.06 91 GLU A O 1
ATOM 723 N N . HIS A 1 92 ? -8.432 -7.958 7.608 1.00 94.81 92 HIS A N 1
ATOM 724 C CA . HIS A 1 92 ? -8.207 -7.124 8.795 1.00 94.81 92 HIS A CA 1
ATOM 725 C C . HIS A 1 92 ? -9.042 -5.848 8.874 1.00 94.81 92 HIS A C 1
ATOM 727 O O . HIS A 1 92 ? -9.283 -5.338 9.968 1.00 94.81 92 HIS A O 1
ATOM 733 N N . ALA A 1 93 ? -9.450 -5.285 7.736 1.00 93.06 93 ALA A N 1
ATOM 734 C CA . ALA A 1 93 ? -10.127 -3.992 7.719 1.00 93.06 93 ALA A CA 1
ATOM 735 C C . ALA A 1 93 ? -11.646 -4.113 7.575 1.00 93.06 93 ALA A C 1
ATOM 737 O O . ALA A 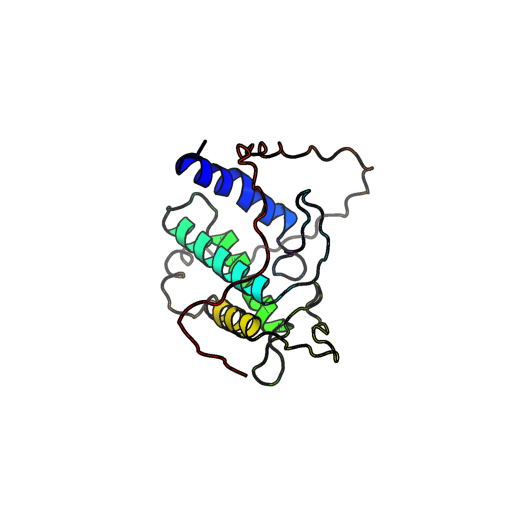1 93 ? -12.357 -3.233 8.052 1.00 93.06 93 ALA A O 1
ATOM 738 N N . ILE A 1 94 ? -12.158 -5.166 6.938 1.00 91.56 94 ILE A N 1
ATOM 739 C CA . ILE A 1 94 ? -13.602 -5.422 6.873 1.00 91.56 94 ILE A CA 1
ATOM 740 C C . ILE A 1 94 ? -14.040 -6.029 8.208 1.00 91.56 94 ILE A C 1
ATOM 742 O O . ILE A 1 94 ? -13.547 -7.081 8.603 1.00 91.56 94 ILE A O 1
ATOM 746 N N . LEU A 1 95 ? -14.950 -5.352 8.905 1.00 89.00 95 LEU A N 1
ATOM 747 C CA . LEU A 1 95 ? -15.474 -5.789 10.197 1.00 89.00 95 LEU A CA 1
ATOM 748 C C . LEU A 1 95 ? -16.814 -6.513 10.029 1.00 89.00 95 LEU A C 1
ATOM 750 O O . LEU A 1 95 ? -17.439 -6.489 8.963 1.00 89.00 95 LEU A O 1
ATOM 754 N N . ASP A 1 96 ? -17.290 -7.102 11.124 1.00 79.25 96 ASP A N 1
ATOM 755 C CA . ASP A 1 96 ? -18.641 -7.643 11.199 1.00 79.25 96 ASP A CA 1
ATOM 756 C C . ASP A 1 96 ? -19.681 -6.534 10.969 1.00 79.25 96 ASP A C 1
ATOM 758 O O . ASP A 1 96 ? -19.644 -5.474 11.594 1.00 79.25 96 ASP A O 1
ATOM 762 N N . GLY A 1 97 ? -20.631 -6.790 10.064 1.00 67.69 97 GLY A N 1
ATOM 763 C CA . GLY A 1 97 ? -21.727 -5.867 9.764 1.00 67.69 97 GLY A CA 1
ATOM 764 C C . GLY A 1 97 ? -21.362 -4.742 8.794 1.00 67.69 97 GLY A C 1
ATOM 765 O O . GLY A 1 97 ? -21.425 -3.583 9.166 1.00 67.69 97 GLY A O 1
ATOM 766 N N . SER A 1 98 ? -21.038 -5.074 7.538 1.00 73.56 98 SER A N 1
ATOM 767 C CA . SER A 1 98 ? -20.946 -4.156 6.376 1.00 73.56 98 SER A CA 1
ATOM 768 C C . SER A 1 98 ? -20.142 -2.856 6.560 1.00 73.56 98 SER A C 1
ATOM 770 O O . SER A 1 98 ? -20.290 -1.943 5.747 1.00 73.56 98 SER A O 1
ATOM 772 N N . VAL A 1 99 ? -19.290 -2.765 7.581 1.00 85.75 99 VAL A N 1
ATOM 773 C CA . VAL A 1 99 ? -18.492 -1.578 7.894 1.00 85.75 99 VAL A CA 1
ATOM 774 C C . VAL A 1 99 ? -17.012 -1.909 7.887 1.00 85.75 99 VAL A C 1
ATOM 776 O O . VAL A 1 99 ? -16.593 -3.028 8.184 1.00 85.75 99 VAL A O 1
ATOM 779 N N . THR A 1 100 ? -16.209 -0.907 7.563 1.00 93.88 100 THR A N 1
ATOM 780 C CA . THR A 1 100 ? -14.759 -1.041 7.479 1.00 93.88 100 THR A CA 1
ATOM 781 C C . THR A 1 100 ? -14.094 -0.268 8.609 1.00 93.88 100 THR A C 1
ATOM 783 O O . THR A 1 100 ? -14.429 0.888 8.878 1.00 93.88 100 THR A O 1
ATOM 786 N N . ALA A 1 101 ? -13.096 -0.871 9.252 1.00 95.75 101 ALA A N 1
ATOM 787 C CA . ALA A 1 101 ? -12.201 -0.155 10.139 1.00 95.75 101 ALA A CA 1
ATOM 788 C C . ALA A 1 101 ? -11.507 0.977 9.379 1.00 95.75 101 ALA A C 1
ATOM 790 O O . ALA A 1 101 ? -10.976 0.788 8.283 1.00 95.75 101 ALA A O 1
ATOM 791 N N . TYR A 1 102 ? -11.474 2.170 9.966 1.00 96.69 102 TYR A N 1
ATOM 792 C CA . TYR A 1 102 ? -10.775 3.299 9.357 1.00 96.69 102 TYR A CA 1
ATOM 793 C C . TYR A 1 102 ? -9.254 3.087 9.332 1.00 96.69 102 TYR A C 1
ATOM 795 O O . TYR A 1 102 ? -8.576 3.458 8.365 1.00 96.69 102 TYR A O 1
ATOM 803 N N . ARG A 1 103 ? -8.729 2.485 10.401 1.00 96.56 103 ARG A N 1
ATOM 804 C CA . ARG A 1 103 ? -7.304 2.298 10.647 1.00 96.56 103 ARG A CA 1
ATOM 805 C C . ARG A 1 103 ? -7.056 1.014 11.431 1.00 96.56 103 ARG A C 1
ATOM 807 O O . ARG A 1 103 ? -7.834 0.672 12.321 1.00 96.56 103 ARG A O 1
ATOM 814 N N . THR A 1 104 ? -5.942 0.357 11.140 1.00 98.00 104 THR A N 1
ATOM 815 C CA . THR A 1 104 ? -5.450 -0.818 11.862 1.00 98.00 104 THR A CA 1
ATOM 816 C C . THR A 1 104 ? -4.006 -0.617 12.329 1.00 98.00 104 THR A C 1
ATOM 818 O O . THR A 1 104 ? -3.308 0.280 11.845 1.00 98.00 104 THR A O 1
ATOM 821 N N . SER A 1 105 ? -3.526 -1.476 13.230 1.00 98.25 105 SER A N 1
ATOM 822 C CA . SER A 1 105 ? -2.090 -1.674 13.454 1.00 98.25 105 SER A CA 1
ATOM 823 C C . SER A 1 105 ? -1.423 -2.272 12.205 1.00 98.25 105 SER A C 1
ATOM 825 O O . SER A 1 105 ? -2.099 -2.592 11.215 1.00 98.25 105 SER A O 1
ATOM 827 N N . ALA A 1 106 ? -0.099 -2.436 12.238 1.00 97.88 106 ALA A N 1
ATOM 828 C CA . ALA A 1 106 ? 0.626 -3.097 11.156 1.00 97.88 106 ALA A CA 1
ATOM 829 C C . ALA A 1 106 ? 0.171 -4.559 10.975 1.00 97.88 106 ALA A C 1
ATOM 831 O O . ALA A 1 106 ? 0.013 -5.012 9.846 1.00 97.88 106 ALA A O 1
ATOM 832 N N . GLU A 1 107 ? -0.143 -5.242 12.070 1.00 97.94 107 GLU A N 1
ATOM 833 C CA . GLU A 1 107 ? -0.578 -6.643 12.142 1.00 97.94 107 GLU A CA 1
ATOM 834 C C . GLU A 1 107 ? -2.079 -6.815 11.851 1.00 97.94 107 GLU A C 1
ATOM 836 O O . GLU A 1 107 ? -2.594 -7.929 11.871 1.00 97.94 107 GLU A O 1
ATOM 841 N N . GLY A 1 108 ? -2.803 -5.716 11.609 1.00 96.75 108 GLY A N 1
ATOM 842 C CA . GLY A 1 108 ? -4.217 -5.757 11.238 1.00 96.75 108 GLY A CA 1
ATOM 843 C C . GLY A 1 108 ? -5.209 -5.647 12.397 1.00 96.75 108 GLY A C 1
ATOM 844 O O . GLY A 1 108 ? -6.407 -5.812 12.186 1.00 96.75 108 GLY A O 1
ATOM 845 N N . GLN A 1 109 ? -4.773 -5.312 13.615 1.00 97.12 109 GLN A N 1
ATOM 846 C CA . GLN A 1 109 ? -5.720 -5.041 14.699 1.00 97.12 109 GLN A CA 1
ATOM 847 C C . GLN A 1 109 ? -6.447 -3.717 14.446 1.00 97.12 109 GLN A C 1
ATOM 849 O O . GLN A 1 109 ? -5.804 -2.676 14.324 1.00 97.12 109 GLN A O 1
ATOM 854 N N . ALA A 1 110 ? -7.778 -3.727 14.401 1.00 96.38 110 ALA A N 1
ATOM 855 C CA . ALA A 1 110 ? -8.564 -2.512 14.216 1.00 96.38 110 ALA A CA 1
ATOM 856 C C . ALA A 1 110 ? -8.395 -1.534 15.393 1.00 96.38 110 ALA A C 1
ATOM 858 O O . ALA A 1 110 ? -8.452 -1.930 16.559 1.00 96.38 110 ALA A O 1
ATOM 859 N N . LEU A 1 111 ? -8.184 -0.250 15.084 1.00 96.50 111 LEU A N 1
ATOM 860 C CA . LEU A 1 111 ? -7.869 0.778 16.075 1.00 96.50 111 LEU A CA 1
ATOM 861 C C . LEU A 1 111 ? -8.998 1.813 16.213 1.00 96.50 111 LEU A C 1
ATOM 863 O O . LEU A 1 111 ? -9.528 2.288 15.199 1.00 96.50 111 LEU A O 1
ATOM 867 N N . PRO A 1 112 ? -9.312 2.251 17.447 1.00 95.50 112 PRO A N 1
ATOM 868 C CA . PRO A 1 112 ? -10.209 3.374 17.683 1.00 95.50 112 PRO A CA 1
ATOM 869 C C . PRO A 1 112 ? -9.742 4.634 16.949 1.00 95.50 112 PRO A C 1
ATOM 871 O O . PRO A 1 112 ? -8.547 4.953 16.900 1.00 95.50 112 PRO A O 1
ATOM 874 N N . SER A 1 113 ? -10.695 5.330 16.341 1.00 92.06 113 SER A N 1
ATOM 875 C CA . SER A 1 113 ? -10.434 6.473 15.463 1.00 92.06 113 SER A CA 1
ATOM 876 C C . SER A 1 113 ? -11.448 7.610 15.620 1.00 92.06 113 SER A C 1
ATOM 878 O O . SER A 1 113 ? -11.165 8.728 15.193 1.00 92.06 113 SER A O 1
ATOM 880 N N . GLY A 1 114 ? -12.605 7.348 16.233 1.00 91.44 114 GLY A N 1
ATOM 881 C CA . GLY A 1 114 ? -13.596 8.364 16.581 1.00 91.44 114 GLY A CA 1
ATOM 882 C C . GLY A 1 114 ? -13.456 8.902 18.012 1.00 91.44 114 GLY A C 1
ATOM 883 O O . GLY A 1 114 ? -12.728 8.322 18.826 1.00 91.44 114 GLY A O 1
ATOM 884 N N . PRO A 1 115 ? -14.147 10.010 18.344 1.00 90.12 115 PRO A N 1
ATOM 885 C CA . PRO A 1 115 ? -14.067 10.653 19.659 1.00 90.12 115 PRO A CA 1
ATOM 886 C C . PRO A 1 115 ? -14.530 9.771 20.825 1.00 90.12 115 PRO A C 1
ATOM 888 O O . PRO A 1 115 ? -14.122 10.008 21.958 1.00 90.12 115 PRO A O 1
ATOM 891 N N . GLN A 1 116 ? -15.381 8.777 20.560 1.00 92.88 116 GLN A N 1
ATOM 892 C CA . GLN A 1 116 ? -15.939 7.854 21.554 1.00 92.88 116 GLN A CA 1
ATOM 893 C C . GLN A 1 116 ? -15.342 6.446 21.428 1.00 92.88 116 GLN A C 1
ATOM 895 O O . GLN A 1 116 ? -15.832 5.498 22.039 1.00 92.88 116 GLN A O 1
ATOM 900 N N . GLY A 1 117 ? -14.271 6.301 20.646 1.00 92.00 117 GLY A N 1
ATOM 901 C CA . GLY A 1 117 ? -13.608 5.025 20.411 1.00 92.00 117 GLY A CA 1
ATOM 902 C C . GLY A 1 117 ? -14.164 4.235 19.224 1.00 92.00 117 GLY A C 1
ATOM 903 O O . GLY A 1 117 ? -13.856 3.054 19.078 1.00 92.00 117 GLY A O 1
ATOM 904 N N . GLU A 1 118 ? -14.953 4.868 18.355 1.00 93.81 118 GLU A N 1
ATOM 905 C CA . GLU A 1 118 ? -15.492 4.238 17.154 1.00 93.81 118 GLU A CA 1
ATOM 906 C C . GLU A 1 118 ? -14.363 3.801 16.209 1.00 93.81 118 GLU A C 1
ATOM 908 O O . GLU A 1 118 ? -13.376 4.516 16.005 1.00 93.81 118 GLU A O 1
ATOM 913 N N . ILE A 1 119 ? -14.518 2.624 15.605 1.00 93.88 119 ILE A N 1
ATOM 914 C CA . ILE A 1 119 ? -13.528 2.036 14.691 1.00 93.88 119 ILE A CA 1
ATOM 915 C C . ILE A 1 119 ? -13.873 2.366 13.228 1.00 93.88 119 ILE A C 1
ATOM 917 O O . ILE A 1 119 ? -12.999 2.720 12.432 1.00 93.88 119 ILE A O 1
ATOM 921 N N . ALA A 1 120 ? -15.157 2.283 12.877 1.00 92.81 120 ALA A N 1
ATOM 922 C CA . ALA A 1 120 ? -15.678 2.597 11.551 1.00 92.81 120 ALA A CA 1
ATOM 923 C C . ALA A 1 120 ? -16.159 4.054 11.499 1.00 92.81 120 ALA A C 1
ATOM 925 O O . ALA A 1 120 ? -17.304 4.360 11.817 1.00 92.81 120 ALA A O 1
ATOM 926 N N . VAL A 1 121 ? -15.260 4.969 11.126 1.00 92.44 121 VAL A N 1
ATOM 927 C CA . VAL A 1 121 ? -15.520 6.426 11.145 1.00 92.44 121 VAL A CA 1
ATOM 928 C C . VAL A 1 121 ? -15.406 7.092 9.776 1.00 92.44 121 VAL A C 1
ATOM 930 O O . VAL A 1 121 ? -15.316 8.314 9.675 1.00 92.44 121 VAL A O 1
ATOM 933 N N . SER A 1 122 ? -15.363 6.309 8.695 1.00 91.88 122 SER A N 1
ATOM 934 C CA . SER A 1 122 ? -15.176 6.863 7.355 1.00 91.88 122 SER A CA 1
ATOM 935 C C . SER A 1 122 ? -15.801 6.005 6.263 1.00 91.88 122 SER A C 1
ATOM 937 O O . SER A 1 122 ? -15.269 4.959 5.909 1.00 91.88 122 SER A O 1
ATOM 939 N N . VAL A 1 123 ? -16.836 6.534 5.611 1.00 92.75 123 VAL A N 1
ATOM 940 C CA . VAL A 1 123 ? -17.413 5.935 4.391 1.00 92.75 123 VAL A CA 1
ATOM 941 C C . VAL A 1 123 ? -16.426 5.899 3.215 1.00 92.75 123 VAL A C 1
ATOM 943 O O . VAL A 1 123 ? -16.583 5.133 2.267 1.00 92.75 123 VAL A O 1
ATOM 946 N N . LEU A 1 124 ? -15.366 6.716 3.265 1.00 93.69 124 LEU A N 1
ATOM 947 C CA . LEU A 1 124 ? -14.284 6.663 2.283 1.00 93.69 124 LEU A CA 1
ATOM 948 C C . LEU A 1 124 ? -13.433 5.396 2.453 1.00 93.69 124 LEU A C 1
ATOM 950 O O . LEU A 1 124 ? -12.896 4.891 1.466 1.00 93.69 124 LEU A O 1
ATOM 954 N N . ALA A 1 125 ? -13.313 4.878 3.680 1.00 93.81 125 ALA A N 1
ATOM 955 C CA . ALA A 1 125 ? -12.675 3.589 3.923 1.00 93.81 125 ALA A CA 1
ATOM 956 C C . ALA A 1 125 ? -13.487 2.462 3.273 1.00 93.81 125 ALA A C 1
ATOM 958 O O . ALA A 1 125 ? -12.901 1.661 2.548 1.00 93.81 125 ALA A O 1
ATOM 959 N N . ASP A 1 126 ? -14.817 2.479 3.422 1.00 93.19 126 ASP A N 1
ATOM 960 C CA . ASP A 1 126 ? -15.711 1.500 2.788 1.00 93.19 126 ASP A CA 1
ATOM 961 C C . ASP A 1 126 ? -15.576 1.510 1.259 1.00 93.19 126 ASP A C 1
ATOM 963 O O . ASP A 1 126 ? -15.420 0.459 0.636 1.00 93.19 126 ASP A O 1
ATOM 967 N N . LEU A 1 127 ? -15.553 2.703 0.645 1.00 93.75 127 LEU A N 1
ATOM 968 C CA . LEU A 1 127 ? -15.362 2.858 -0.802 1.00 93.75 127 LEU A CA 1
ATOM 969 C C . LEU A 1 127 ? -14.087 2.150 -1.282 1.00 93.75 127 LEU A C 1
ATOM 971 O O . LEU A 1 127 ? -14.122 1.366 -2.232 1.00 93.75 127 LEU A O 1
ATOM 975 N N . PHE A 1 128 ? -12.948 2.448 -0.655 1.00 94.38 128 PHE A N 1
ATOM 976 C CA . PHE A 1 128 ? -11.661 1.918 -1.101 1.00 94.38 128 PHE A CA 1
ATOM 977 C C . PHE A 1 128 ? -11.451 0.456 -0.707 1.00 94.38 128 PHE A C 1
ATOM 979 O O . PHE A 1 128 ? -10.764 -0.253 -1.442 1.00 94.38 128 PHE A O 1
ATOM 986 N N . ALA A 1 129 ? -12.079 -0.019 0.370 1.00 91.50 129 ALA A N 1
ATOM 987 C CA . ALA A 1 129 ? -12.105 -1.438 0.699 1.00 91.50 129 ALA A CA 1
ATOM 988 C C . ALA A 1 129 ? -12.901 -2.240 -0.341 1.00 91.50 129 ALA A C 1
ATOM 990 O O . ALA A 1 129 ? -12.387 -3.205 -0.910 1.00 91.50 129 ALA A O 1
ATOM 991 N N . ALA A 1 130 ? -14.107 -1.781 -0.689 1.00 90.12 130 ALA A N 1
ATOM 992 C CA . ALA A 1 130 ? -14.921 -2.394 -1.737 1.00 90.12 130 ALA A CA 1
ATOM 993 C C . ALA A 1 130 ? -14.240 -2.332 -3.116 1.00 90.12 130 ALA A C 1
ATOM 995 O O . ALA A 1 130 ? -14.333 -3.268 -3.913 1.00 90.12 130 ALA A O 1
ATOM 996 N N . TRP A 1 131 ? -13.530 -1.240 -3.414 1.00 88.25 131 TRP A N 1
ATOM 997 C CA . TRP A 1 131 ? -12.782 -1.106 -4.662 1.00 88.25 131 TRP A CA 1
ATOM 998 C C . TRP A 1 131 ? -11.588 -2.063 -4.728 1.00 88.25 131 TRP A C 1
ATOM 1000 O O . TRP A 1 131 ? -11.387 -2.712 -5.754 1.00 88.25 131 TRP A O 1
ATOM 1010 N N . ALA A 1 132 ? -10.831 -2.202 -3.635 1.00 85.75 132 ALA A N 1
ATOM 1011 C CA . ALA A 1 132 ? -9.700 -3.123 -3.557 1.00 85.75 132 ALA A CA 1
ATOM 1012 C C . ALA A 1 132 ? -10.126 -4.584 -3.751 1.00 85.75 132 ALA A C 1
ATOM 1014 O O . ALA A 1 132 ? -9.399 -5.351 -4.375 1.00 85.75 132 ALA A O 1
ATOM 1015 N N . TRP A 1 133 ? -11.334 -4.963 -3.325 1.00 77.00 133 TRP A N 1
ATOM 1016 C CA . TRP A 1 133 ? -11.867 -6.309 -3.559 1.00 77.00 133 TRP A CA 1
ATOM 1017 C C . TRP A 1 133 ? -11.906 -6.703 -5.045 1.00 77.00 133 TRP A C 1
ATOM 1019 O O . TRP A 1 133 ? -11.716 -7.868 -5.396 1.00 77.00 133 TRP A O 1
ATOM 1029 N N . ARG A 1 134 ? -12.092 -5.734 -5.954 1.00 77.94 134 ARG A N 1
ATOM 1030 C CA . ARG A 1 134 ? -12.118 -5.977 -7.411 1.00 77.94 134 ARG A CA 1
ATOM 1031 C C . ARG A 1 134 ? -10.780 -6.449 -7.980 1.00 77.94 134 ARG A C 1
ATOM 1033 O O . ARG A 1 134 ? -10.737 -6.891 -9.122 1.00 77.94 134 ARG A O 1
ATOM 1040 N N . VAL A 1 135 ? -9.699 -6.330 -7.219 1.00 70.00 135 VAL A N 1
ATOM 1041 C CA . VAL A 1 135 ? -8.352 -6.741 -7.625 1.00 70.00 135 VAL A CA 1
ATOM 1042 C C . VAL A 1 135 ? -8.161 -8.263 -7.527 1.00 70.00 135 VAL A C 1
ATOM 1044 O O . VAL A 1 135 ? -7.265 -8.808 -8.170 1.00 70.00 135 VAL A O 1
ATOM 1047 N N . GLN A 1 136 ? -9.001 -8.974 -6.764 1.00 61.72 136 GLN A N 1
ATOM 1048 C CA . GLN A 1 136 ? -8.836 -10.410 -6.524 1.00 61.72 136 GLN A CA 1
ATOM 1049 C C . GLN A 1 136 ? -8.886 -11.235 -7.830 1.00 61.72 136 GLN A C 1
ATOM 1051 O O . GLN A 1 136 ? -9.704 -10.953 -8.719 1.00 61.72 136 GLN A O 1
ATOM 1056 N N . PRO A 1 137 ? -8.052 -12.288 -7.958 1.00 51.06 137 PRO A N 1
ATOM 1057 C CA . PRO A 1 137 ? -8.077 -13.180 -9.113 1.00 51.06 137 PRO A CA 1
ATOM 1058 C C . PRO A 1 137 ? -9.456 -13.852 -9.233 1.00 51.06 137 PRO A C 1
ATOM 1060 O O . PRO A 1 137 ? -9.810 -14.724 -8.447 1.00 51.06 137 PRO A O 1
ATOM 1063 N N . GLY A 1 138 ? -10.251 -13.407 -10.213 1.00 47.09 138 GLY A N 1
ATOM 1064 C CA . GLY A 1 138 ? -11.646 -13.828 -10.411 1.00 47.09 138 GLY A CA 1
ATOM 1065 C C . GLY A 1 138 ? -12.579 -12.712 -10.900 1.00 47.09 138 GLY A C 1
ATOM 1066 O O . GLY A 1 138 ? -13.593 -12.998 -11.535 1.00 47.09 138 GLY A O 1
ATOM 1067 N N . PHE A 1 139 ? -12.214 -11.443 -10.694 1.00 43.25 139 PHE A N 1
ATOM 1068 C CA . PHE A 1 139 ? -12.882 -10.276 -11.290 1.00 43.25 139 PHE A CA 1
ATOM 1069 C C . PHE A 1 139 ? -12.370 -10.063 -12.743 1.00 43.25 139 PHE A C 1
ATOM 1071 O O . PHE A 1 139 ? -11.234 -10.434 -13.042 1.00 43.25 139 PHE A O 1
ATOM 1078 N N . PRO A 1 140 ? -13.197 -9.613 -13.710 1.00 39.88 140 PRO A N 1
ATOM 1079 C CA . PRO A 1 140 ? -13.287 -10.188 -15.056 1.00 39.88 140 PRO A CA 1
ATOM 1080 C C . PRO A 1 140 ? -11.953 -10.306 -15.819 1.00 39.88 140 PRO A C 1
ATOM 1082 O O . PRO A 1 140 ? -11.397 -9.319 -16.289 1.00 39.88 140 PRO A O 1
ATOM 1085 N N . LYS A 1 141 ? -11.512 -11.570 -15.954 1.00 39.78 141 LYS A N 1
ATOM 1086 C CA . LYS A 1 141 ? -10.770 -12.314 -17.008 1.00 39.78 141 LYS A CA 1
ATOM 1087 C C . LYS A 1 141 ? -9.899 -11.616 -18.076 1.00 39.78 141 LYS A C 1
ATOM 1089 O O . LYS A 1 141 ? -9.466 -12.304 -18.996 1.00 39.78 141 LYS A O 1
ATOM 1094 N N . ARG A 1 142 ? -9.555 -10.330 -17.990 1.00 42.62 142 ARG A N 1
ATOM 1095 C CA . ARG A 1 142 ? -8.625 -9.699 -18.950 1.00 42.62 142 ARG A CA 1
ATOM 1096 C C . ARG A 1 142 ? -7.164 -9.678 -18.489 1.00 42.62 142 ARG A C 1
ATOM 1098 O O . ARG A 1 142 ? -6.295 -9.491 -19.326 1.00 42.62 142 ARG A O 1
ATOM 1105 N N . LEU A 1 143 ? -6.882 -9.933 -17.206 1.00 46.06 143 LEU A N 1
ATOM 1106 C CA . LEU A 1 143 ? -5.509 -9.922 -16.668 1.00 46.06 143 LEU A CA 1
ATOM 1107 C C . LEU A 1 143 ? -4.784 -11.283 -16.686 1.00 46.06 143 LEU A C 1
ATOM 1109 O O . LEU A 1 143 ? -3.560 -11.314 -16.644 1.00 46.06 143 LEU A O 1
ATOM 1113 N N . ALA A 1 144 ? -5.494 -12.414 -16.744 1.00 38.22 144 ALA A N 1
ATOM 1114 C CA . ALA A 1 144 ? -4.881 -13.733 -16.511 1.00 38.22 144 ALA A CA 1
ATOM 1115 C C . ALA A 1 144 ? -4.396 -14.469 -17.778 1.00 38.22 144 ALA A C 1
ATOM 1117 O O . ALA A 1 144 ? -3.725 -15.497 -17.668 1.00 38.22 144 ALA A O 1
ATOM 1118 N N . ALA A 1 145 ? -4.718 -13.967 -18.975 1.00 38.94 145 ALA A N 1
ATOM 1119 C CA . ALA A 1 145 ? -4.416 -14.671 -20.225 1.00 38.94 145 ALA A CA 1
ATOM 1120 C C . ALA A 1 145 ? -2.918 -14.673 -20.593 1.00 38.94 145 ALA A C 1
ATOM 1122 O O . ALA A 1 145 ? -2.484 -15.562 -21.314 1.00 38.94 145 ALA A O 1
ATOM 1123 N N . ASN A 1 146 ? -2.117 -13.747 -20.048 1.00 38.91 146 ASN A N 1
ATOM 1124 C CA . ASN A 1 146 ? -0.694 -13.615 -20.399 1.00 38.91 146 ASN A CA 1
ATOM 1125 C C . ASN A 1 146 ? 0.280 -14.116 -19.314 1.00 38.91 146 ASN A C 1
ATOM 1127 O O . ASN A 1 146 ? 1.488 -14.007 -19.485 1.00 38.91 146 ASN A O 1
ATOM 1131 N N . VAL A 1 147 ? -0.216 -14.662 -18.196 1.00 44.72 147 VAL A N 1
ATOM 1132 C CA . VAL A 1 147 ? 0.632 -15.153 -17.084 1.00 44.72 147 VAL A CA 1
ATOM 1133 C C . VAL A 1 147 ? 0.624 -16.684 -16.972 1.00 44.72 147 VAL A C 1
ATOM 1135 O O . VAL A 1 147 ? 1.506 -17.269 -16.355 1.00 44.72 147 VAL A O 1
ATOM 1138 N N . THR A 1 148 ? -0.322 -17.371 -17.615 1.00 38.91 148 THR A N 1
ATOM 1139 C CA . THR A 1 148 ? -0.510 -18.828 -17.473 1.00 38.91 148 THR A CA 1
ATOM 1140 C C . THR A 1 148 ? 0.293 -19.695 -18.452 1.00 38.91 148 THR A C 1
ATOM 1142 O O . THR A 1 148 ? 0.072 -20.901 -18.508 1.00 38.91 148 THR A O 1
ATOM 1145 N N . SER A 1 149 ? 1.283 -19.140 -19.163 1.00 40.84 149 SER A N 1
ATOM 1146 C CA . SER A 1 149 ? 2.235 -19.920 -19.978 1.00 40.84 149 SER A CA 1
ATOM 1147 C C . SER A 1 149 ? 3.648 -19.994 -19.378 1.00 40.84 149 SER A C 1
ATOM 1149 O O . SER A 1 149 ? 4.631 -20.068 -20.113 1.00 40.84 149 SER A O 1
ATOM 1151 N N . GLY A 1 150 ? 3.769 -19.963 -18.049 1.00 33.16 150 GLY A N 1
ATOM 1152 C CA . GLY A 1 150 ? 5.024 -20.191 -17.331 1.00 33.16 150 GLY A CA 1
ATOM 1153 C C . GLY A 1 150 ? 4.793 -21.136 -16.157 1.00 33.16 150 GLY A C 1
ATOM 1154 O O . GLY A 1 150 ? 3.998 -20.845 -15.272 1.00 33.16 150 GLY A O 1
ATOM 1155 N N . SER A 1 151 ? 5.455 -22.288 -16.187 1.00 34.28 151 SER A N 1
ATOM 1156 C CA . SER A 1 151 ? 5.423 -23.364 -15.191 1.00 34.28 151 SER A CA 1
ATOM 1157 C C . SER A 1 151 ? 5.361 -22.879 -13.735 1.00 34.28 151 SER A C 1
ATOM 1159 O O . SER A 1 151 ? 6.252 -22.181 -13.255 1.00 34.28 151 SER A O 1
ATOM 1161 N N . ASN A 1 152 ? 4.318 -23.318 -13.036 1.00 36.72 152 ASN A N 1
ATOM 1162 C CA . ASN A 1 152 ? 4.023 -23.015 -11.644 1.00 36.72 152 ASN A CA 1
ATOM 1163 C C . ASN A 1 152 ? 4.933 -23.837 -10.706 1.00 36.72 152 ASN A C 1
ATOM 1165 O O . ASN A 1 152 ? 4.724 -25.038 -10.534 1.00 36.72 152 ASN A O 1
ATOM 1169 N N . GLN A 1 153 ? 5.924 -23.196 -10.083 1.00 33.41 153 GLN A N 1
ATOM 1170 C CA . GLN A 1 153 ? 6.458 -23.628 -8.789 1.00 33.41 153 GLN A CA 1
ATOM 1171 C C . GLN A 1 153 ? 6.365 -22.453 -7.809 1.00 33.41 153 GLN A C 1
ATOM 1173 O O . GLN A 1 153 ? 6.776 -21.345 -8.160 1.00 33.41 153 GLN A O 1
ATOM 1178 N N . PRO A 1 154 ? 5.850 -22.657 -6.584 1.00 30.70 154 PRO A N 1
ATOM 1179 C CA . PRO A 1 154 ? 5.884 -21.616 -5.569 1.00 30.70 154 PRO A CA 1
ATOM 1180 C C . PRO A 1 154 ? 7.345 -21.330 -5.201 1.00 30.70 154 PRO A C 1
ATOM 1182 O O . PRO A 1 154 ? 8.055 -22.221 -4.729 1.00 30.70 154 PRO A O 1
ATOM 1185 N N . MET A 1 155 ? 7.806 -20.092 -5.412 1.00 30.61 155 MET A N 1
ATOM 1186 C CA . MET A 1 155 ? 9.106 -19.659 -4.898 1.00 30.61 155 MET A CA 1
ATOM 1187 C C . MET A 1 155 ? 9.077 -19.722 -3.371 1.00 30.61 155 MET A C 1
ATOM 1189 O O . MET A 1 155 ? 8.415 -18.934 -2.698 1.00 30.61 155 MET A O 1
ATOM 1193 N N . ARG A 1 156 ? 9.804 -20.695 -2.826 1.00 26.08 156 ARG A N 1
ATOM 1194 C CA . ARG A 1 156 ? 10.042 -20.867 -1.398 1.00 26.08 156 ARG A CA 1
ATOM 1195 C C . ARG A 1 156 ? 11.211 -19.955 -1.024 1.00 26.08 156 ARG A C 1
ATOM 1197 O O . ARG A 1 156 ? 12.358 -20.276 -1.324 1.00 26.08 156 ARG A O 1
ATOM 1204 N N . PHE A 1 157 ? 10.936 -18.808 -0.409 1.00 34.19 157 PHE A N 1
ATOM 1205 C CA . PHE A 1 157 ? 11.994 -17.955 0.132 1.00 34.19 157 PHE A CA 1
ATOM 1206 C C . PHE A 1 157 ? 12.546 -18.593 1.411 1.00 34.19 157 PHE A C 1
ATOM 1208 O O . PHE A 1 157 ? 11.846 -18.730 2.413 1.00 34.19 157 PHE A O 1
ATOM 1215 N N . SER A 1 158 ? 13.802 -19.036 1.357 1.00 30.22 158 SER A N 1
ATOM 1216 C CA . SER A 1 158 ? 14.544 -19.491 2.534 1.00 30.22 158 SER A CA 1
ATOM 1217 C C . SER A 1 158 ? 14.827 -18.303 3.466 1.00 30.22 158 SER A C 1
ATOM 1219 O O . SER A 1 158 ? 15.163 -17.227 2.964 1.00 30.22 158 SER A O 1
ATOM 1221 N N . PRO A 1 159 ? 14.758 -18.465 4.801 1.00 31.67 159 PRO A N 1
ATOM 1222 C CA . PRO A 1 159 ? 15.084 -17.386 5.728 1.00 31.67 159 PRO A CA 1
ATOM 1223 C C . PRO A 1 159 ? 16.556 -16.994 5.567 1.00 31.67 159 PRO A C 1
ATOM 1225 O O . PRO A 1 159 ? 17.449 -17.830 5.713 1.00 31.67 159 PRO A O 1
ATOM 1228 N N . THR A 1 160 ? 16.830 -15.725 5.269 1.00 35.00 160 THR A N 1
ATOM 1229 C CA . THR A 1 160 ? 18.193 -15.187 5.328 1.00 35.00 160 THR A CA 1
ATOM 1230 C C . THR A 1 160 ? 18.683 -15.149 6.779 1.00 35.00 160 THR A C 1
ATOM 1232 O O . THR A 1 160 ? 17.910 -14.771 7.664 1.00 35.00 160 THR A O 1
ATOM 1235 N N . PRO A 1 161 ? 19.955 -15.488 7.055 1.00 32.75 161 PRO A N 1
ATOM 1236 C CA . PRO A 1 161 ? 20.504 -15.412 8.403 1.00 32.75 161 PRO A CA 1
ATOM 1237 C C . PRO A 1 161 ? 20.564 -13.956 8.887 1.00 32.75 161 PRO A C 1
ATOM 1239 O O . PRO A 1 161 ? 20.850 -13.040 8.111 1.00 32.75 161 PRO A O 1
ATOM 1242 N N . LYS A 1 162 ? 20.281 -13.760 10.183 1.00 33.06 162 LYS A N 1
ATOM 1243 C CA . LYS A 1 162 ? 20.301 -12.466 10.884 1.00 33.06 162 LYS A CA 1
ATOM 1244 C C . LYS A 1 162 ? 21.610 -11.718 10.603 1.00 33.06 162 LYS A C 1
ATOM 1246 O O . LYS A 1 162 ? 22.686 -12.255 10.853 1.00 33.06 162 LYS A O 1
ATOM 1251 N N . LYS A 1 163 ? 21.518 -10.475 10.118 1.00 37.38 163 LYS A N 1
ATOM 1252 C CA . LYS A 1 163 ? 22.667 -9.565 10.027 1.00 37.38 163 LYS A CA 1
ATOM 1253 C C . LYS A 1 163 ? 22.803 -8.766 11.320 1.00 37.38 163 LYS A C 1
ATOM 1255 O O . LYS A 1 163 ? 21.892 -8.043 11.708 1.00 37.38 163 LYS A O 1
ATOM 1260 N N . GLU A 1 164 ? 23.971 -8.929 11.930 1.00 32.62 164 GLU A N 1
ATOM 1261 C CA . GLU A 1 164 ? 24.570 -8.116 12.987 1.00 32.62 164 GLU A CA 1
ATOM 1262 C C . GLU A 1 164 ? 24.390 -6.604 12.737 1.00 32.62 164 GLU A C 1
ATOM 1264 O O . GLU A 1 164 ? 24.540 -6.116 11.611 1.00 32.62 164 GLU A O 1
ATOM 1269 N N . SER A 1 165 ? 24.098 -5.865 13.805 1.00 33.44 165 SER A N 1
ATOM 1270 C CA . SER A 1 165 ? 23.936 -4.410 13.844 1.00 33.44 165 SER A CA 1
ATOM 1271 C C . SER A 1 165 ? 25.177 -3.659 13.341 1.00 33.44 165 SER A C 1
ATOM 1273 O O . SER A 1 165 ? 26.276 -3.856 13.860 1.00 33.44 165 SER A O 1
ATOM 1275 N N . ARG A 1 166 ? 25.000 -2.742 12.379 1.00 31.58 166 ARG A N 1
ATOM 1276 C CA . ARG A 1 166 ? 26.014 -1.747 11.980 1.00 31.58 166 ARG A CA 1
ATOM 1277 C C . ARG A 1 166 ? 25.659 -0.362 12.539 1.00 31.58 166 ARG A C 1
ATOM 1279 O O . ARG A 1 166 ? 24.474 -0.043 12.600 1.00 31.58 166 ARG A O 1
ATOM 1286 N N . PRO A 1 167 ? 26.658 0.452 12.926 1.00 33.03 167 PRO A N 1
ATOM 1287 C CA . PRO A 1 167 ? 26.432 1.719 13.607 1.00 33.03 167 PRO A CA 1
ATOM 1288 C C . PRO A 1 167 ? 25.945 2.807 12.645 1.00 33.03 167 PRO A C 1
ATOM 1290 O O . PRO A 1 167 ? 26.216 2.773 11.442 1.00 33.03 167 PRO A O 1
ATOM 1293 N N . GLU A 1 168 ? 25.221 3.768 13.217 1.00 40.19 168 GLU A N 1
ATOM 1294 C CA . GLU A 1 168 ? 24.609 4.912 12.547 1.00 40.19 168 GLU A CA 1
ATOM 1295 C C . GLU A 1 168 ? 25.635 5.746 11.767 1.00 40.19 168 GLU A C 1
ATOM 1297 O O . GLU A 1 168 ? 26.635 6.218 12.306 1.00 40.19 168 GLU A O 1
ATOM 1302 N N . GLY A 1 169 ? 25.359 5.959 10.479 1.00 33.81 169 GLY A N 1
ATOM 1303 C CA . GLY A 1 169 ? 26.177 6.791 9.608 1.00 33.81 169 GLY A CA 1
ATOM 1304 C C . GLY A 1 169 ? 25.375 7.343 8.433 1.00 33.81 169 GLY A C 1
ATOM 1305 O O . GLY A 1 169 ? 25.159 6.650 7.448 1.00 33.81 169 GLY A O 1
ATOM 1306 N N . SER A 1 170 ? 24.979 8.616 8.546 1.00 35.62 170 SER A N 1
ATOM 1307 C CA . SER A 1 170 ? 24.784 9.569 7.441 1.00 35.62 170 SER A CA 1
ATOM 1308 C C . SER A 1 170 ? 23.931 9.098 6.243 1.00 35.62 170 SER A C 1
ATOM 1310 O O . SER A 1 170 ? 24.454 8.732 5.187 1.00 35.62 170 SER A O 1
ATOM 1312 N N . VAL A 1 171 ? 22.605 9.244 6.344 1.00 41.84 171 VAL A N 1
ATOM 1313 C CA . VAL A 1 171 ? 21.698 9.160 5.184 1.00 41.84 171 VAL A CA 1
ATOM 1314 C C . VAL A 1 171 ? 21.878 10.405 4.310 1.00 41.84 171 VAL A C 1
ATOM 1316 O O . VAL A 1 171 ? 21.680 11.538 4.750 1.00 41.84 171 VAL A O 1
ATOM 1319 N N . ARG A 1 172 ? 22.269 10.196 3.051 1.00 35.78 172 ARG A N 1
ATOM 1320 C CA . ARG A 1 172 ? 22.454 11.258 2.056 1.00 35.78 172 ARG A CA 1
ATOM 1321 C C . ARG A 1 172 ? 21.093 11.867 1.699 1.00 35.78 172 ARG A C 1
ATOM 1323 O O . ARG A 1 172 ? 20.243 11.195 1.125 1.00 35.78 172 ARG A O 1
ATOM 1330 N N . ALA A 1 173 ? 20.891 13.137 2.043 1.00 34.53 173 ALA A N 1
ATOM 1331 C CA . ALA A 1 173 ? 19.669 13.874 1.734 1.00 34.53 173 ALA A CA 1
ATOM 1332 C C . ALA A 1 173 ? 19.419 13.964 0.215 1.00 34.53 173 ALA A C 1
ATOM 1334 O O . ALA A 1 173 ? 20.335 14.257 -0.558 1.00 34.53 173 ALA A O 1
ATOM 1335 N N . LEU A 1 174 ? 18.163 13.772 -0.201 1.00 43.03 174 LEU A N 1
ATOM 1336 C CA . LEU A 1 174 ? 17.702 14.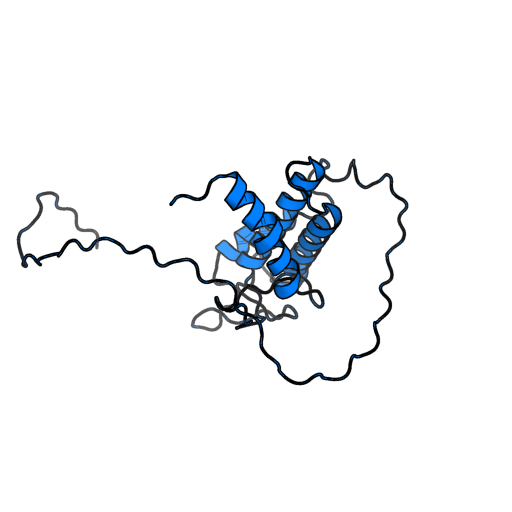106 -1.551 1.00 43.03 174 LEU A CA 1
ATOM 1337 C C . LEU A 1 174 ? 17.863 15.621 -1.807 1.00 43.03 174 LEU A C 1
ATOM 1339 O O . LEU A 1 174 ? 17.662 16.425 -0.889 1.00 43.03 174 LEU A O 1
ATOM 1343 N N . PRO A 1 175 ? 18.208 16.050 -3.036 1.00 35.91 175 PRO A N 1
ATOM 1344 C CA . PRO A 1 175 ? 18.288 17.468 -3.364 1.00 35.91 175 PRO A CA 1
ATOM 1345 C C . PRO A 1 175 ? 16.914 18.133 -3.197 1.00 35.91 175 PRO A C 1
ATOM 1347 O O . PRO A 1 175 ? 15.905 17.666 -3.724 1.00 35.91 175 PRO A O 1
ATOM 1350 N N . ARG A 1 176 ? 16.879 19.243 -2.449 1.00 38.03 176 ARG A N 1
ATOM 1351 C CA . ARG A 1 176 ? 15.659 20.027 -2.203 1.00 38.03 176 ARG A CA 1
ATOM 1352 C C . ARG A 1 176 ? 15.068 20.530 -3.530 1.00 38.03 176 ARG A C 1
ATOM 1354 O O . ARG A 1 176 ? 15.821 21.085 -4.336 1.00 38.03 176 ARG A O 1
ATOM 1361 N N . PRO A 1 177 ? 13.741 20.481 -3.735 1.00 36.47 177 PRO A N 1
ATOM 1362 C CA . PRO A 1 177 ? 13.122 21.278 -4.785 1.00 36.47 177 PRO A CA 1
ATOM 1363 C C . PRO A 1 177 ? 13.340 22.769 -4.480 1.00 36.47 177 PRO A C 1
ATOM 1365 O O . PRO A 1 177 ? 13.130 23.232 -3.354 1.00 36.47 177 PRO A O 1
ATOM 1368 N N . ARG A 1 178 ? 13.820 23.531 -5.473 1.00 37.03 178 ARG A N 1
ATOM 1369 C CA . ARG A 1 178 ? 14.049 24.976 -5.326 1.00 37.03 178 ARG A CA 1
ATOM 1370 C C . ARG A 1 178 ? 12.725 25.676 -5.016 1.00 37.03 178 ARG A C 1
ATOM 1372 O O . ARG A 1 178 ? 11.749 25.530 -5.745 1.00 37.03 178 ARG A O 1
ATOM 1379 N N . ARG A 1 179 ? 12.732 26.473 -3.946 1.00 30.83 179 ARG A N 1
ATOM 1380 C CA . ARG A 1 179 ? 11.646 27.370 -3.539 1.00 30.83 179 ARG A CA 1
ATOM 1381 C C . ARG A 1 179 ? 11.281 28.271 -4.723 1.00 30.83 179 ARG A C 1
ATOM 1383 O O . ARG A 1 179 ? 12.109 29.068 -5.160 1.00 30.83 179 ARG A O 1
ATOM 1390 N N . ILE A 1 180 ? 10.063 28.148 -5.244 1.00 37.56 180 ILE A N 1
ATOM 1391 C CA . ILE A 1 180 ? 9.525 29.111 -6.208 1.00 37.56 180 ILE A CA 1
ATOM 1392 C C . ILE A 1 180 ? 9.313 30.413 -5.429 1.00 37.56 180 ILE A C 1
ATOM 1394 O O . ILE A 1 180 ? 8.421 30.503 -4.588 1.00 37.56 180 ILE A O 1
ATOM 1398 N N . GLN A 1 181 ? 10.184 31.400 -5.645 1.00 34.19 181 GLN A N 1
ATOM 1399 C CA . GLN A 1 181 ? 9.978 32.762 -5.158 1.00 34.19 181 GLN A CA 1
ATOM 1400 C C . GLN A 1 181 ? 8.751 33.339 -5.869 1.00 34.19 181 GLN A C 1
ATOM 1402 O O . GLN A 1 181 ? 8.825 33.759 -7.023 1.00 34.19 181 GLN A O 1
ATOM 1407 N N . GLY A 1 182 ? 7.610 33.333 -5.179 1.00 32.56 182 GLY A N 1
ATOM 1408 C CA . GLY A 1 182 ? 6.474 34.166 -5.542 1.00 32.56 182 GLY A CA 1
ATOM 1409 C C . GLY A 1 182 ? 6.898 35.627 -5.440 1.00 32.56 182 GLY 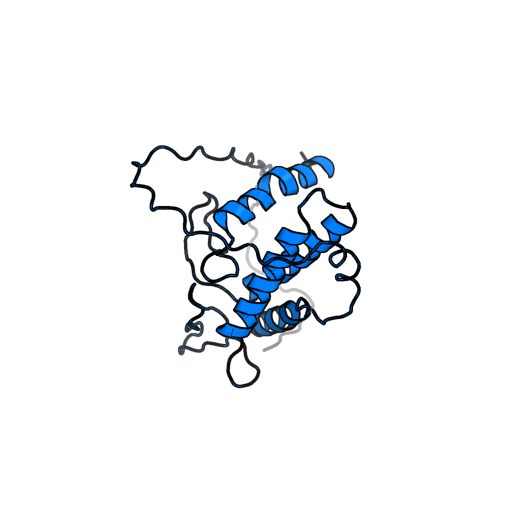A C 1
ATOM 1410 O O . GLY A 1 182 ? 7.350 36.072 -4.385 1.00 32.56 182 GLY A O 1
ATOM 1411 N N . ARG A 1 183 ? 6.808 36.360 -6.553 1.00 37.62 183 ARG A N 1
ATOM 1412 C CA . ARG A 1 183 ? 6.947 37.818 -6.558 1.00 37.62 183 ARG A CA 1
ATOM 1413 C C . ARG A 1 183 ? 5.879 38.387 -5.630 1.00 37.62 183 ARG A C 1
ATOM 1415 O O . ARG A 1 183 ? 4.694 38.165 -5.861 1.00 37.62 183 ARG A O 1
ATOM 1422 N N . GLY A 1 184 ? 6.311 39.100 -4.595 1.00 31.50 184 GLY A N 1
ATOM 1423 C CA . GLY A 1 184 ? 5.418 39.834 -3.714 1.00 31.50 184 GLY A CA 1
ATOM 1424 C C . GLY A 1 184 ? 4.599 40.848 -4.508 1.00 31.50 184 GLY A C 1
ATOM 1425 O O . GLY A 1 184 ? 5.154 41.685 -5.220 1.00 31.50 184 GLY A O 1
ATOM 1426 N N . ARG A 1 185 ? 3.277 40.772 -4.366 1.00 33.09 185 ARG A N 1
ATOM 1427 C CA . ARG A 1 185 ? 2.428 41.959 -4.371 1.00 33.09 185 ARG A CA 1
ATOM 1428 C C . ARG A 1 185 ? 2.107 42.257 -2.915 1.00 33.09 185 ARG A C 1
ATOM 1430 O O . ARG A 1 185 ? 1.748 41.357 -2.165 1.00 33.09 185 ARG A O 1
ATOM 1437 N N . ALA A 1 186 ? 2.350 43.501 -2.528 1.00 35.94 186 ALA A N 1
ATOM 1438 C CA . ALA A 1 186 ? 1.928 44.042 -1.254 1.00 35.94 186 ALA A CA 1
ATOM 1439 C C . ALA A 1 186 ? 0.398 44.116 -1.252 1.00 35.94 186 ALA A C 1
ATOM 1441 O O . ALA A 1 186 ? -0.166 44.833 -2.077 1.00 35.94 186 ALA A O 1
ATOM 1442 N N . ASP A 1 187 ? -0.247 43.391 -0.343 1.00 33.34 187 ASP A N 1
ATOM 1443 C CA . ASP A 1 187 ? -1.659 43.594 -0.047 1.00 33.34 187 ASP A CA 1
ATOM 1444 C C . ASP A 1 187 ? -1.761 44.601 1.099 1.00 33.34 187 ASP A C 1
ATOM 1446 O O . ASP A 1 187 ? -1.456 44.317 2.259 1.00 33.34 187 ASP A O 1
ATOM 1450 N N . ALA A 1 188 ? -2.153 45.816 0.724 1.00 35.12 188 ALA A N 1
ATOM 1451 C CA . ALA A 1 188 ? -2.775 46.766 1.624 1.00 35.12 188 ALA A CA 1
ATOM 1452 C C . ALA A 1 188 ? -4.136 46.199 2.055 1.00 35.12 188 ALA A C 1
ATOM 1454 O O . ALA A 1 188 ? -4.919 45.743 1.221 1.00 35.12 188 ALA A O 1
ATOM 1455 N N . ALA A 1 189 ? -4.416 46.229 3.356 1.00 39.38 189 ALA A N 1
ATOM 1456 C CA . ALA A 1 189 ? -5.739 45.932 3.887 1.00 39.38 189 ALA A CA 1
ATOM 1457 C C . ALA A 1 189 ? -6.766 46.970 3.402 1.00 39.38 189 ALA A C 1
ATOM 1459 O O . ALA A 1 189 ? -6.431 48.155 3.328 1.00 39.38 189 ALA A O 1
ATOM 1460 N N . PRO A 1 190 ? -8.028 46.566 3.183 1.00 36.81 190 PRO A N 1
ATOM 1461 C CA . PRO A 1 190 ? -9.128 47.491 3.355 1.00 36.81 190 PRO A CA 1
ATOM 1462 C C . PRO A 1 190 ? -10.161 46.992 4.366 1.00 36.81 190 PRO A C 1
ATOM 1464 O O . PRO A 1 190 ? -10.298 45.811 4.683 1.00 36.81 190 PRO A O 1
ATOM 1467 N N . GLU A 1 191 ? -10.832 47.999 4.895 1.00 33.41 191 GLU A N 1
ATOM 1468 C CA . GLU A 1 191 ? -11.587 48.061 6.126 1.00 33.41 191 GLU A CA 1
ATOM 1469 C C . GLU A 1 191 ? -12.939 47.340 6.103 1.00 33.41 191 GLU A C 1
ATOM 1471 O O . GLU A 1 191 ? -13.519 46.985 5.078 1.00 33.41 191 GLU A O 1
ATOM 1476 N N . CYS A 1 192 ? -13.445 47.189 7.322 1.00 32.22 192 CYS A N 1
ATOM 1477 C CA . CYS A 1 192 ? -14.786 46.789 7.695 1.00 32.22 192 CYS A CA 1
ATOM 1478 C C . CYS A 1 192 ? -15.887 47.625 7.001 1.00 32.22 192 CYS A C 1
ATOM 1480 O O . CYS A 1 192 ? -15.873 48.852 7.055 1.00 32.22 192 CYS A O 1
ATOM 1482 N N . GLY A 1 193 ? -16.909 46.939 6.472 1.00 38.78 193 GLY A N 1
ATOM 1483 C CA . GLY A 1 193 ? -18.280 47.454 6.377 1.00 38.78 193 GLY A CA 1
ATOM 1484 C C . GLY A 1 193 ? -18.753 47.979 5.017 1.00 38.78 193 GLY A C 1
ATOM 1485 O O . GLY A 1 193 ? -18.513 49.134 4.678 1.00 38.78 193 GLY A O 1
ATOM 1486 N N . ARG A 1 194 ? -19.563 47.168 4.311 1.00 34.91 194 ARG A N 1
ATOM 1487 C CA . ARG A 1 194 ? -20.861 47.534 3.684 1.00 34.91 194 ARG A CA 1
ATOM 1488 C C . ARG A 1 194 ? -21.535 46.297 3.038 1.00 34.91 194 ARG A C 1
ATOM 1490 O O . ARG A 1 194 ? -20.829 45.376 2.637 1.00 34.91 194 ARG A O 1
ATOM 1497 N N . PRO A 1 195 ? -22.881 46.239 2.973 1.00 40.00 195 PRO A N 1
ATOM 1498 C CA . PRO A 1 195 ? -23.636 45.027 2.632 1.00 40.00 195 PRO A CA 1
ATOM 1499 C C . PRO A 1 195 ? -23.742 44.770 1.117 1.00 40.00 195 PRO A C 1
ATOM 1501 O O . PRO A 1 195 ? -23.780 45.708 0.323 1.00 40.00 195 PRO A O 1
ATOM 1504 N N . THR A 1 196 ? -23.836 43.494 0.724 1.00 46.41 196 THR A N 1
ATOM 1505 C CA . THR A 1 196 ? -24.050 43.047 -0.666 1.00 46.41 196 THR A CA 1
ATOM 1506 C C . THR A 1 196 ? -25.541 42.822 -0.984 1.00 46.41 196 THR A C 1
ATOM 1508 O O . THR A 1 196 ? -26.327 42.536 -0.079 1.00 46.41 196 THR A O 1
ATOM 1511 N N . PRO A 1 197 ? -25.962 42.938 -2.263 1.00 38.72 197 PRO A N 1
ATOM 1512 C CA . PRO A 1 197 ? -27.371 43.058 -2.652 1.00 38.72 197 PRO A CA 1
ATOM 1513 C C . PRO A 1 197 ? -28.087 41.723 -2.928 1.00 38.72 197 PRO A C 1
ATOM 1515 O O . PRO A 1 197 ? -29.099 41.707 -3.618 1.00 38.72 197 PRO A O 1
ATOM 1518 N N . PHE A 1 198 ? -27.606 40.600 -2.396 1.00 40.41 198 PHE A N 1
ATOM 1519 C CA . PHE A 1 198 ? -28.299 39.315 -2.521 1.00 40.41 198 PHE A CA 1
ATOM 1520 C C . PHE A 1 198 ? -28.437 38.679 -1.146 1.00 40.41 198 PHE A C 1
ATOM 1522 O O . PHE A 1 198 ? -27.572 37.949 -0.667 1.00 40.41 198 PHE A O 1
ATOM 1529 N N . GLY A 1 199 ? -29.541 39.028 -0.487 1.00 46.34 199 GLY A N 1
ATOM 1530 C CA . GLY A 1 199 ? -29.974 38.381 0.736 1.00 46.34 199 GLY A CA 1
ATOM 1531 C C . GLY A 1 199 ? -30.363 36.937 0.457 1.00 46.34 199 GLY A C 1
ATOM 1532 O O . GLY A 1 199 ? -31.242 36.691 -0.357 1.00 46.34 199 GLY A O 1
ATOM 1533 N N . LEU A 1 200 ? -29.715 36.014 1.163 1.00 33.84 200 LEU A N 1
ATOM 1534 C CA . LEU A 1 200 ? -30.231 34.700 1.540 1.00 33.84 200 LEU A CA 1
ATOM 1535 C C . LEU A 1 200 ? -29.376 34.211 2.717 1.00 33.84 200 LEU A C 1
ATOM 1537 O O . LEU A 1 200 ? -28.207 33.864 2.564 1.00 33.84 200 LEU A O 1
ATOM 1541 N N . ARG A 1 201 ? -29.960 34.267 3.919 1.00 34.22 201 ARG A N 1
ATOM 1542 C CA . ARG A 1 201 ? -29.451 33.599 5.122 1.00 34.22 201 ARG A CA 1
ATOM 1543 C C . ARG A 1 201 ? -30.004 32.177 5.123 1.00 34.22 201 ARG A C 1
ATOM 1545 O O . ARG A 1 201 ? -31.214 32.010 5.005 1.00 34.22 201 ARG A O 1
ATOM 1552 N N . LEU A 1 202 ? -29.136 31.189 5.297 1.00 35.69 202 LEU A N 1
ATOM 1553 C CA . LEU A 1 202 ? -29.518 29.877 5.812 1.00 35.69 202 LEU A CA 1
ATOM 1554 C C . LEU A 1 202 ? -29.102 29.848 7.286 1.00 35.69 202 LEU A C 1
ATOM 1556 O O . LEU A 1 202 ? -27.982 30.254 7.609 1.00 35.69 202 LEU A O 1
ATOM 1560 N N . CYS A 1 203 ? -30.051 29.483 8.149 1.00 48.59 203 CYS A N 1
ATOM 1561 C CA . CYS A 1 203 ? -29.798 29.112 9.539 1.00 48.59 203 CYS A CA 1
ATOM 1562 C C . CYS A 1 203 ? -28.960 27.834 9.613 1.00 48.59 203 CYS A C 1
ATOM 1564 O O . CYS A 1 203 ? -29.082 27.006 8.681 1.00 48.59 203 CYS A O 1
#

pLDDT: mean 74.41, std 27.18, range [26.08, 98.5]

Foldseek 3Di:
DDDDPVRVLCCVQVPVVVLQVVQFADPPQAFGQDQADPQRDRPALKDFLLNLLVLLVVLQVVLVCCVVVVHVDHNVVSLVSSQRSLVLQVVAQDDPDLAGFRIAHNNRHQFQDDPVRDRRDDPSSSVSNVNSPCSDPPNDDPPVPPPPPDDDDPPDDDDDDDDDDDDDDDDDTDDDDDDDPDDDDDDDDDDDDDDDDDDDDDD